Protein AF-A0A7R9VX45-F1 (afdb_monomer_lite)

Sequence (296 aa):
TGGAGAGAAPFSLGLAAQQMQQQQQWGVGARNQLNQLGQLQGPPTMQHQLPGMLIPGDRPMQLHPHLRNSLHQKNLQKRSRAKRKKKPADKPKRPLSAYNLFFRDERAHILDSIPAPPGYKKKKKKRKKNHNGEKVEQEQRPPSPPTAEDGAHPVVKRRAPHGKIGFENLAKIIGKRWQDLTEKEAEPYKKRAEREMVAYRSRMEEWLAKQQQRQQERGGAKEIPPGDNEEEENEEDAEIASRDDRKRKSEEAATDADNAVMFASVQKKMKRLHHESPAVAAPFSSLPATMAPFSF

Structure (mmCIF, N/CA/C/O backbone):
data_AF-A0A7R9VX45-F1
#
_entry.id   AF-A0A7R9VX45-F1
#
loop_
_atom_site.group_PDB
_atom_site.id
_atom_site.type_symbol
_atom_site.label_atom_id
_atom_site.label_alt_id
_atom_site.label_comp_id
_atom_site.label_asym_id
_atom_site.label_entity_id
_atom_site.label_seq_id
_atom_site.pdbx_PDB_ins_code
_atom_site.Cartn_x
_atom_site.Cartn_y
_atom_site.Cartn_z
_atom_site.occupancy
_atom_site.B_iso_or_equiv
_atom_site.auth_seq_id
_atom_site.auth_comp_id
_atom_site.auth_asym_id
_atom_site.auth_atom_id
_atom_site.pdbx_PDB_model_num
ATOM 1 N N . THR A 1 1 ? 55.482 -50.426 -0.548 1.00 50.31 1 THR A N 1
ATOM 2 C CA . THR A 1 1 ? 55.862 -49.886 -1.869 1.00 50.31 1 THR A CA 1
ATOM 3 C C . THR A 1 1 ? 54.715 -49.028 -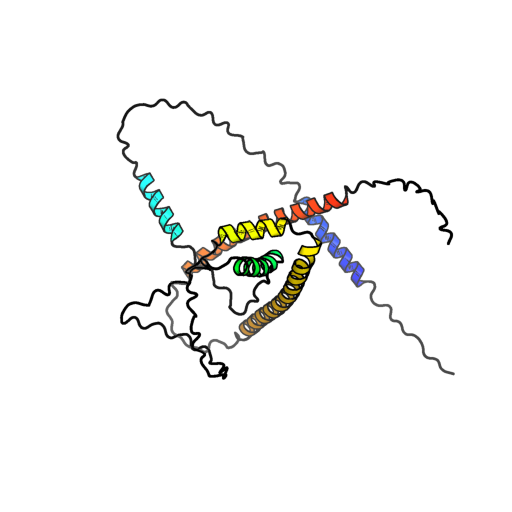2.378 1.00 50.31 1 THR A C 1
ATOM 5 O O . THR A 1 1 ? 53.603 -49.526 -2.422 1.00 50.31 1 THR A O 1
ATOM 8 N N . GLY A 1 2 ? 54.986 -47.750 -2.686 1.00 46.66 2 GLY A N 1
ATOM 9 C CA . GLY A 1 2 ? 54.058 -46.765 -3.286 1.00 46.66 2 GLY A CA 1
ATOM 10 C C . GLY A 1 2 ? 53.093 -46.109 -2.282 1.00 46.66 2 GLY A C 1
ATOM 11 O O . GLY A 1 2 ? 52.261 -46.799 -1.722 1.00 46.66 2 GLY A O 1
ATOM 12 N N . GLY A 1 3 ? 53.121 -44.815 -1.945 1.00 52.03 3 GLY A N 1
ATOM 13 C CA . GLY A 1 3 ? 53.753 -43.655 -2.576 1.00 52.03 3 GLY A CA 1
ATOM 14 C C . GLY A 1 3 ? 52.753 -42.886 -3.446 1.00 52.03 3 GLY A C 1
ATOM 15 O O . GLY A 1 3 ? 52.759 -43.074 -4.655 1.00 52.03 3 GLY A O 1
ATOM 16 N N . ALA A 1 4 ? 51.914 -42.025 -2.857 1.00 53.53 4 ALA A N 1
ATOM 17 C CA . ALA A 1 4 ? 51.109 -41.053 -3.606 1.00 53.53 4 ALA A CA 1
ATOM 18 C C . ALA A 1 4 ? 51.100 -39.709 -2.861 1.00 53.53 4 ALA A C 1
ATOM 20 O O . ALA A 1 4 ? 50.554 -39.582 -1.766 1.00 53.53 4 ALA A O 1
ATOM 21 N N . GLY A 1 5 ? 51.824 -38.752 -3.442 1.00 49.69 5 GLY A N 1
ATOM 22 C CA . GLY A 1 5 ? 52.163 -37.460 -2.866 1.00 49.69 5 GLY A CA 1
ATOM 23 C C . GLY A 1 5 ? 51.061 -36.412 -2.986 1.00 49.69 5 GLY A C 1
ATOM 24 O O . GLY A 1 5 ? 50.295 -36.372 -3.947 1.00 49.69 5 GLY A O 1
ATOM 25 N N . ALA A 1 6 ? 51.051 -35.534 -1.989 1.00 51.62 6 ALA A N 1
ATOM 26 C CA . ALA A 1 6 ? 50.324 -34.281 -1.961 1.00 51.62 6 ALA A CA 1
ATOM 27 C C . ALA A 1 6 ? 50.952 -33.265 -2.931 1.00 51.62 6 ALA A C 1
ATOM 29 O O . ALA A 1 6 ? 52.154 -33.011 -2.881 1.00 51.62 6 ALA A O 1
ATOM 30 N N . GLY A 1 7 ? 50.123 -32.647 -3.771 1.00 48.53 7 GLY A N 1
ATOM 31 C CA . GLY A 1 7 ? 50.468 -31.477 -4.577 1.00 48.53 7 GLY A CA 1
ATOM 32 C C . GLY A 1 7 ? 49.494 -30.344 -4.276 1.00 48.53 7 GLY A C 1
ATOM 33 O O . GLY A 1 7 ? 48.528 -30.148 -5.006 1.00 48.53 7 GLY A O 1
ATOM 34 N N . ALA A 1 8 ? 49.715 -29.625 -3.175 1.00 47.78 8 ALA A N 1
ATOM 35 C CA . ALA A 1 8 ? 48.995 -28.394 -2.864 1.00 47.78 8 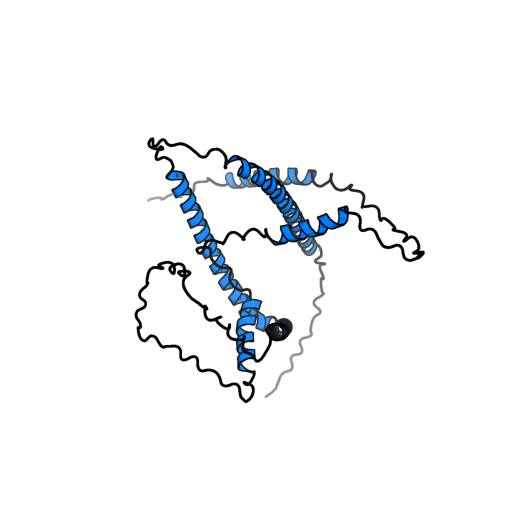ALA A CA 1
ATOM 36 C C . ALA A 1 8 ? 49.721 -27.215 -3.531 1.00 47.78 8 ALA A C 1
ATOM 38 O O . ALA A 1 8 ? 50.842 -26.875 -3.156 1.00 47.78 8 ALA A O 1
ATOM 39 N N . ALA A 1 9 ? 49.096 -26.614 -4.542 1.00 52.78 9 ALA A N 1
ATOM 40 C CA . ALA A 1 9 ? 49.618 -25.438 -5.229 1.00 52.78 9 ALA A CA 1
ATOM 41 C C . ALA A 1 9 ? 49.397 -24.158 -4.387 1.00 52.78 9 ALA A C 1
ATOM 43 O O . ALA A 1 9 ? 48.260 -23.885 -3.995 1.00 52.78 9 ALA A O 1
ATOM 44 N N . PRO A 1 10 ? 50.432 -23.334 -4.137 1.00 60.09 10 PRO A N 1
ATOM 45 C CA . PRO A 1 10 ? 50.299 -22.054 -3.448 1.00 60.09 10 PRO A CA 1
ATOM 46 C C . PRO A 1 10 ? 50.082 -20.912 -4.455 1.00 60.09 10 PRO A C 1
ATOM 48 O O . PRO A 1 10 ? 51.011 -20.203 -4.823 1.00 60.09 10 PRO A O 1
ATOM 51 N N . PHE A 1 11 ? 48.847 -20.705 -4.908 1.00 56.66 11 PHE A N 1
ATOM 52 C CA . PHE A 1 11 ? 48.487 -19.545 -5.734 1.00 56.66 11 PHE A CA 1
ATOM 53 C C . PHE A 1 11 ? 47.123 -19.005 -5.300 1.00 56.66 11 PHE A C 1
ATOM 55 O O . PHE A 1 11 ? 46.114 -19.522 -5.763 1.00 56.66 11 PHE A O 1
ATOM 62 N N . SER A 1 12 ? 47.079 -17.997 -4.408 1.00 56.72 12 SER A N 1
ATOM 63 C CA . SER A 1 12 ? 45.991 -16.976 -4.347 1.00 56.72 12 SER A CA 1
ATOM 64 C C . SER A 1 12 ? 46.031 -16.011 -3.145 1.00 56.72 12 SER A C 1
ATOM 66 O O . SER A 1 12 ? 44.997 -15.496 -2.736 1.00 56.72 12 SER A O 1
ATOM 68 N N . LEU A 1 13 ? 47.193 -15.691 -2.566 1.00 56.59 13 LEU A N 1
ATOM 69 C CA . LEU A 1 13 ? 47.258 -14.671 -1.498 1.00 56.59 13 LEU A CA 1
ATOM 70 C C . LEU A 1 13 ? 47.555 -13.239 -1.991 1.00 56.59 13 LEU A C 1
ATOM 72 O O . LEU A 1 13 ? 47.412 -12.293 -1.224 1.00 56.59 13 LEU A O 1
ATOM 76 N N . GLY A 1 14 ? 47.895 -13.042 -3.272 1.00 52.62 14 GLY A N 1
ATOM 77 C CA . GLY A 1 14 ? 48.261 -11.719 -3.807 1.00 52.62 14 GLY A CA 1
ATOM 78 C C . GLY A 1 14 ? 47.092 -10.823 -4.246 1.00 52.62 14 GLY A C 1
ATOM 79 O O . GLY A 1 14 ? 47.179 -9.602 -4.140 1.00 52.62 14 GLY A O 1
ATOM 80 N N . LEU A 1 15 ? 45.978 -11.398 -4.713 1.00 61.00 15 LEU A N 1
ATOM 81 C CA . LEU A 1 15 ? 44.917 -10.617 -5.372 1.00 61.00 15 LEU A CA 1
ATOM 82 C C . LEU A 1 15 ? 44.019 -9.860 -4.375 1.00 61.00 15 LEU A C 1
ATOM 84 O O . LEU A 1 15 ? 43.586 -8.740 -4.643 1.00 61.00 15 LEU A O 1
ATOM 88 N N . ALA A 1 16 ? 43.798 -10.431 -3.187 1.00 59.28 16 ALA A N 1
ATOM 89 C CA . ALA A 1 16 ? 42.996 -9.797 -2.139 1.00 59.28 16 ALA A CA 1
ATOM 90 C C . ALA A 1 16 ? 43.692 -8.560 -1.538 1.00 59.28 16 ALA A C 1
ATOM 92 O O . ALA A 1 16 ? 43.040 -7.551 -1.264 1.00 59.28 16 ALA A O 1
ATOM 93 N N . ALA A 1 17 ? 45.022 -8.597 -1.399 1.00 63.91 17 ALA A N 1
ATOM 94 C CA . ALA A 1 17 ? 45.797 -7.467 -0.888 1.00 63.91 17 ALA A CA 1
ATOM 95 C C . ALA A 1 17 ? 45.789 -6.276 -1.866 1.00 63.91 17 ALA A C 1
ATOM 97 O O . ALA A 1 17 ? 45.632 -5.127 -1.448 1.00 63.91 17 ALA A O 1
ATOM 98 N N . GLN A 1 18 ? 45.861 -6.543 -3.175 1.00 71.06 18 GLN A N 1
ATOM 99 C CA . GLN A 1 18 ? 45.837 -5.493 -4.196 1.00 71.06 18 GLN A CA 1
ATOM 100 C C . GLN A 1 18 ? 44.469 -4.796 -4.292 1.00 71.06 18 GLN A C 1
ATOM 102 O O . GLN A 1 18 ? 44.397 -3.577 -4.468 1.00 71.06 18 GLN A O 1
ATOM 107 N N . GLN A 1 19 ? 43.374 -5.538 -4.100 1.00 70.44 19 GLN A N 1
ATOM 108 C CA . GLN A 1 19 ? 42.030 -4.959 -4.094 1.00 70.44 19 GLN A CA 1
ATOM 109 C C . GLN A 1 19 ? 41.759 -4.118 -2.835 1.00 70.44 19 GLN A C 1
ATOM 111 O O . GLN A 1 19 ? 41.084 -3.087 -2.907 1.00 70.44 19 GLN A O 1
ATOM 116 N N . MET A 1 20 ? 42.341 -4.499 -1.692 1.00 71.75 20 MET A N 1
ATOM 117 C CA . MET A 1 20 ? 42.240 -3.717 -0.457 1.00 71.75 20 MET A CA 1
ATOM 118 C C . MET A 1 20 ? 43.004 -2.387 -0.551 1.00 71.75 20 MET A C 1
ATOM 120 O O . MET A 1 20 ? 42.528 -1.367 -0.051 1.00 71.75 20 MET A O 1
ATOM 124 N N . GLN A 1 21 ? 44.144 -2.360 -1.248 1.00 72.06 21 GLN A N 1
ATOM 125 C CA . GLN A 1 21 ? 44.916 -1.130 -1.447 1.00 72.06 21 GLN A CA 1
ATOM 126 C C . GLN A 1 21 ? 44.243 -0.159 -2.433 1.00 72.06 21 GLN A C 1
ATOM 128 O O . GLN A 1 21 ? 44.330 1.055 -2.243 1.00 72.06 21 GLN A O 1
ATOM 133 N N . GLN A 1 22 ? 43.499 -0.659 -3.431 1.00 67.19 22 GLN A N 1
ATOM 134 C CA . GLN A 1 22 ? 42.680 0.208 -4.287 1.00 67.19 22 GLN A CA 1
ATOM 135 C C . GLN A 1 22 ? 41.553 0.895 -3.506 1.00 67.19 22 GLN A C 1
ATOM 137 O O . GLN A 1 22 ? 41.359 2.092 -3.688 1.00 67.19 22 GLN A O 1
ATOM 142 N N . GLN A 1 23 ? 40.861 0.225 -2.576 1.00 64.25 23 GLN A N 1
ATOM 143 C CA . GLN A 1 23 ? 39.784 0.878 -1.808 1.00 64.25 23 GLN A CA 1
ATOM 144 C C . GLN A 1 23 ? 40.272 2.042 -0.931 1.00 64.25 23 GLN A C 1
ATOM 146 O O . GLN A 1 23 ? 39.523 2.995 -0.709 1.00 64.25 23 GLN A O 1
ATOM 151 N N . GLN A 1 24 ? 41.528 2.020 -0.477 1.00 65.00 24 GLN A N 1
ATOM 152 C CA . GLN A 1 24 ? 42.069 3.126 0.316 1.00 65.00 24 GLN A CA 1
ATOM 153 C C . GLN A 1 24 ? 42.318 4.389 -0.518 1.00 65.00 24 GLN A C 1
ATOM 155 O O . GLN A 1 24 ? 42.087 5.487 -0.019 1.00 65.00 24 GLN A O 1
ATOM 160 N N . GLN A 1 25 ? 42.688 4.273 -1.798 1.00 60.84 25 GLN A N 1
ATOM 161 C CA . GLN A 1 25 ? 42.959 5.445 -2.646 1.00 60.84 25 GLN A CA 1
ATOM 162 C C . GLN A 1 25 ? 41.691 6.249 -2.980 1.00 60.84 25 GLN A C 1
ATOM 164 O O . GLN A 1 25 ? 41.733 7.477 -3.045 1.00 60.84 25 GLN A O 1
ATOM 169 N N . TRP A 1 26 ? 40.535 5.592 -3.094 1.00 58.03 26 TRP A N 1
ATOM 170 C CA . TRP A 1 26 ? 39.261 6.276 -3.353 1.00 58.03 26 TRP A CA 1
ATOM 171 C C . TRP A 1 26 ? 38.680 6.959 -2.099 1.00 58.03 26 TRP A C 1
ATOM 173 O O . TRP A 1 26 ? 37.854 7.863 -2.210 1.00 58.03 26 TRP A O 1
ATOM 183 N N . GLY A 1 27 ? 39.125 6.573 -0.895 1.00 49.75 27 GLY A N 1
ATOM 184 C CA . GLY A 1 27 ? 38.610 7.102 0.373 1.00 49.75 27 GLY A CA 1
ATOM 185 C C . GLY A 1 27 ? 39.199 8.448 0.816 1.00 49.75 27 GLY A C 1
ATOM 186 O O . GLY A 1 27 ? 38.561 9.162 1.593 1.00 49.75 27 GLY A O 1
ATOM 187 N N . VAL A 1 28 ? 40.393 8.821 0.338 1.00 51.84 28 VAL A N 1
ATOM 188 C CA . VAL A 1 28 ? 41.091 10.035 0.813 1.00 51.84 28 VAL A CA 1
ATOM 189 C C . VAL A 1 28 ? 40.740 11.275 -0.024 1.00 51.84 28 VAL A C 1
ATOM 191 O O . VAL A 1 28 ? 40.640 12.374 0.520 1.00 51.84 28 VAL A O 1
ATOM 194 N N . GLY A 1 29 ? 40.438 11.114 -1.318 1.00 48.09 29 GLY A N 1
ATOM 195 C CA . GLY A 1 29 ? 40.116 12.235 -2.217 1.00 48.09 29 GLY A CA 1
ATOM 196 C C . GLY A 1 29 ? 38.759 12.907 -1.960 1.00 48.09 29 GLY A C 1
ATOM 197 O O . GLY A 1 29 ? 38.620 14.115 -2.141 1.00 48.09 29 GLY A O 1
ATOM 198 N N . ALA A 1 30 ? 37.761 12.166 -1.469 1.00 49.44 30 ALA A N 1
ATOM 199 C CA . ALA A 1 30 ? 36.409 12.697 -1.253 1.00 49.44 30 ALA A CA 1
ATOM 200 C C . ALA A 1 30 ? 36.259 13.517 0.043 1.00 49.44 30 ALA A C 1
ATOM 202 O O . ALA A 1 30 ? 35.271 14.227 0.227 1.00 49.44 30 ALA A O 1
ATOM 203 N N . ARG A 1 31 ? 37.230 13.433 0.962 1.00 47.97 31 ARG A N 1
ATOM 204 C CA . ARG A 1 31 ? 37.130 14.066 2.286 1.00 47.97 31 ARG A CA 1
ATOM 205 C C . ARG A 1 31 ? 37.682 15.491 2.334 1.00 47.97 31 ARG A C 1
ATOM 207 O O . ARG A 1 31 ? 37.291 16.239 3.223 1.00 47.97 31 ARG A O 1
ATOM 214 N N . ASN A 1 32 ? 38.516 15.886 1.368 1.00 50.28 32 ASN A N 1
ATOM 215 C CA . ASN A 1 32 ? 39.160 17.204 1.372 1.00 50.28 32 ASN A CA 1
ATOM 216 C C . ASN A 1 32 ? 38.372 18.305 0.630 1.00 50.28 32 ASN A C 1
ATOM 218 O O . ASN A 1 32 ? 38.722 19.475 0.736 1.00 50.28 32 ASN A O 1
ATOM 222 N N . GLN A 1 33 ? 37.280 17.967 -0.070 1.00 56.94 33 GLN A N 1
ATOM 223 C CA . GLN A 1 33 ? 36.426 18.967 -0.737 1.00 56.94 33 GLN A CA 1
ATOM 224 C C . GLN A 1 33 ? 35.243 19.455 0.118 1.00 56.94 33 GLN A C 1
ATOM 226 O O . GLN A 1 33 ? 34.683 20.512 -0.156 1.00 56.94 33 GLN A O 1
ATOM 231 N N . LEU A 1 34 ? 34.878 18.748 1.196 1.00 47.97 34 LEU A N 1
ATOM 232 C CA . LEU A 1 34 ? 33.710 19.117 2.010 1.00 47.97 34 LEU A CA 1
ATOM 233 C C . LEU A 1 34 ? 34.001 20.208 3.063 1.00 47.97 34 LEU A C 1
ATOM 235 O O . LEU A 1 34 ? 33.068 20.764 3.634 1.00 47.97 34 LEU A O 1
ATOM 239 N N . ASN A 1 35 ? 35.270 20.563 3.300 1.00 52.41 35 ASN A N 1
ATOM 240 C CA . ASN A 1 35 ? 35.646 21.594 4.279 1.00 52.41 35 ASN A CA 1
ATOM 241 C C . ASN A 1 35 ? 35.751 23.023 3.707 1.00 52.41 35 ASN A C 1
ATOM 243 O O . ASN A 1 35 ? 36.020 23.943 4.472 1.00 52.41 35 ASN A O 1
ATOM 247 N N . GLN A 1 36 ? 35.502 23.246 2.409 1.00 56.50 36 GLN A N 1
ATOM 248 C CA . GLN A 1 36 ? 35.532 24.599 1.818 1.00 56.50 36 GLN A CA 1
ATOM 249 C C . GLN A 1 36 ? 34.154 25.279 1.693 1.00 56.50 36 GLN A C 1
ATOM 251 O O . GLN A 1 36 ? 34.091 26.478 1.447 1.00 56.50 36 GLN A O 1
ATOM 256 N N . LEU A 1 37 ? 33.042 24.574 1.930 1.00 49.44 37 LEU A N 1
ATOM 257 C CA . LEU A 1 37 ? 31.675 25.112 1.766 1.00 49.44 37 LEU A CA 1
ATOM 258 C C . LEU A 1 37 ? 30.998 25.548 3.084 1.00 49.44 37 LEU A C 1
ATOM 260 O O . LEU A 1 37 ? 29.794 25.787 3.120 1.00 49.44 37 LEU A O 1
ATOM 264 N N . GLY A 1 38 ? 31.763 25.669 4.174 1.00 49.59 38 GLY A N 1
ATOM 265 C CA . GLY A 1 38 ? 31.254 25.986 5.517 1.00 49.59 38 GLY A CA 1
ATOM 266 C C . GLY A 1 38 ? 31.170 27.471 5.899 1.00 49.59 38 GLY A C 1
ATOM 267 O O . GLY A 1 38 ? 30.864 27.755 7.051 1.00 49.59 38 GLY A O 1
ATOM 268 N N . GLN A 1 39 ? 31.438 28.416 4.988 1.00 56.75 39 GLN A N 1
ATOM 269 C CA . GLN A 1 39 ? 31.404 29.865 5.276 1.00 56.75 39 GLN A CA 1
ATOM 270 C C . GLN A 1 39 ? 30.293 30.629 4.532 1.00 56.75 39 GLN A C 1
ATOM 272 O O . GLN A 1 39 ? 30.449 31.799 4.189 1.00 56.75 39 GLN A O 1
ATOM 277 N N . LEU A 1 40 ? 29.143 29.996 4.290 1.00 46.69 40 LEU A N 1
ATOM 278 C CA . LEU A 1 40 ? 27.951 30.733 3.870 1.00 46.69 40 LEU A CA 1
ATOM 279 C C . LEU A 1 40 ? 27.301 31.373 5.100 1.00 46.69 40 LEU A C 1
ATOM 281 O O . LEU A 1 40 ? 26.621 30.723 5.892 1.00 46.69 40 LEU A O 1
ATOM 285 N N . GLN A 1 41 ? 27.589 32.665 5.244 1.00 51.09 41 GLN A N 1
ATOM 286 C CA . GLN A 1 41 ? 26.920 33.614 6.124 1.00 51.09 41 GLN A CA 1
ATOM 287 C C . GLN A 1 41 ? 25.403 33.382 6.080 1.00 51.09 41 GLN A C 1
ATOM 289 O O . GLN A 1 41 ? 24.808 33.276 5.005 1.00 51.09 41 GLN A O 1
ATOM 294 N N . GLY A 1 42 ? 24.787 33.252 7.256 1.00 59.53 42 GLY A N 1
ATOM 295 C CA . GLY A 1 42 ? 23.345 33.067 7.377 1.00 59.53 42 GLY A CA 1
ATOM 296 C C . GLY A 1 42 ? 22.573 34.212 6.710 1.00 59.53 42 GLY A C 1
ATOM 297 O O . GLY A 1 42 ? 23.067 35.342 6.668 1.00 59.53 42 GLY A O 1
ATOM 298 N N . PRO A 1 43 ? 21.367 33.945 6.180 1.00 58.59 43 PRO A N 1
ATOM 299 C CA . PRO A 1 43 ? 20.554 34.983 5.566 1.00 58.59 43 PRO A CA 1
ATOM 300 C C . PRO A 1 43 ? 20.232 36.073 6.600 1.00 58.59 43 PRO A C 1
ATOM 302 O O . PRO A 1 43 ? 19.882 35.742 7.738 1.00 58.59 43 PRO A O 1
ATOM 305 N N . PRO A 1 44 ? 20.330 37.363 6.232 1.00 55.97 44 PRO A N 1
ATOM 306 C CA . PRO A 1 44 ? 19.997 38.451 7.134 1.00 55.97 44 PRO A CA 1
ATOM 307 C C . PRO A 1 44 ? 18.524 38.345 7.528 1.00 55.97 44 PRO A C 1
ATOM 309 O O . PRO A 1 44 ? 17.625 38.357 6.686 1.00 55.97 44 PRO A O 1
ATOM 312 N N . THR A 1 45 ? 18.279 38.243 8.830 1.00 64.19 45 THR A N 1
ATOM 313 C CA . THR A 1 45 ? 16.966 38.413 9.446 1.00 64.19 45 THR A CA 1
ATOM 314 C C . THR A 1 45 ? 16.470 39.820 9.120 1.00 64.19 45 THR A C 1
ATOM 316 O O . THR A 1 45 ? 16.827 40.794 9.776 1.00 64.19 45 THR A O 1
ATOM 319 N N . MET A 1 46 ? 15.665 39.938 8.067 1.00 57.66 46 MET A N 1
ATOM 320 C CA . MET A 1 46 ? 14.926 41.154 7.752 1.00 57.66 46 MET A CA 1
ATOM 321 C C . MET A 1 46 ? 13.850 41.335 8.828 1.00 57.66 46 MET A C 1
ATOM 323 O O . MET A 1 46 ? 12.772 40.743 8.765 1.00 57.66 46 MET A O 1
ATOM 327 N N . GLN A 1 47 ? 14.168 42.125 9.855 1.00 59.09 47 GLN A N 1
ATOM 328 C CA . GLN A 1 47 ? 13.178 42.720 10.748 1.00 59.09 47 GLN A CA 1
ATOM 329 C C . GLN A 1 47 ? 12.281 43.631 9.902 1.00 59.09 47 GLN A C 1
ATOM 331 O O . GLN A 1 47 ? 12.593 44.792 9.648 1.00 59.09 47 GLN A O 1
ATOM 336 N N . HIS A 1 48 ? 11.160 43.095 9.429 1.00 51.62 48 HIS A N 1
ATOM 337 C CA . HIS A 1 48 ? 10.107 43.907 8.841 1.00 51.62 48 HIS A CA 1
ATOM 338 C C . HIS A 1 48 ? 9.362 44.638 9.960 1.00 51.62 48 HIS A C 1
ATOM 340 O O . HIS A 1 48 ? 8.456 44.097 10.589 1.00 51.62 48 HIS A O 1
ATOM 346 N N . GLN A 1 49 ? 9.761 45.885 10.206 1.00 55.44 49 GLN A N 1
ATOM 347 C CA . GLN A 1 49 ? 8.890 46.878 10.825 1.00 55.44 49 GLN A CA 1
ATOM 348 C C . GLN A 1 49 ? 7.688 47.099 9.904 1.00 55.44 49 GLN A C 1
ATOM 350 O O . GLN A 1 49 ? 7.843 47.475 8.745 1.00 55.44 49 GLN A O 1
ATOM 355 N N . LEU A 1 50 ? 6.492 46.809 10.417 1.00 47.28 50 LEU A N 1
ATOM 356 C CA . LEU A 1 50 ? 5.225 47.087 9.750 1.00 47.28 50 LEU A CA 1
ATOM 357 C C . LEU A 1 50 ? 4.952 48.600 9.834 1.00 47.28 50 LEU A C 1
ATOM 359 O O . LEU A 1 50 ? 4.773 49.103 10.946 1.00 47.28 50 LEU A O 1
ATOM 363 N N . PRO A 1 51 ? 4.915 49.342 8.712 1.00 51.12 51 PRO A N 1
ATOM 364 C CA . PRO A 1 51 ? 4.505 50.736 8.733 1.00 51.12 51 PRO A CA 1
ATOM 365 C C . PRO A 1 51 ? 2.986 50.829 8.932 1.00 51.12 51 PRO A C 1
ATOM 367 O O . PRO A 1 51 ? 2.211 50.070 8.347 1.00 51.12 51 PRO A O 1
ATOM 370 N N . GLY A 1 52 ? 2.586 51.754 9.805 1.00 49.19 52 GLY A N 1
ATOM 371 C CA . GLY A 1 52 ? 1.216 51.961 10.259 1.00 49.19 52 GLY A CA 1
ATOM 372 C C . GLY A 1 52 ? 0.208 52.158 9.128 1.00 49.19 52 GLY A C 1
ATOM 373 O O . GLY A 1 52 ? 0.409 52.953 8.210 1.00 49.19 52 GLY A O 1
ATOM 374 N N . MET A 1 53 ? -0.912 51.444 9.240 1.00 47.72 53 MET A N 1
ATOM 375 C CA . MET A 1 53 ? -2.092 51.658 8.413 1.00 47.72 53 MET A CA 1
ATOM 376 C C . MET A 1 53 ? -2.795 52.950 8.839 1.00 47.72 53 MET A C 1
ATOM 378 O O . MET A 1 53 ? -3.575 52.961 9.788 1.00 47.72 53 MET A O 1
ATOM 382 N N . LEU A 1 54 ? -2.545 54.033 8.108 1.00 51.53 54 LEU A N 1
ATOM 383 C CA . LEU A 1 54 ? -3.525 55.102 7.944 1.00 51.53 54 LEU A CA 1
ATOM 384 C C . LEU A 1 54 ? -4.461 54.694 6.806 1.00 51.53 54 LEU A C 1
ATOM 386 O O . LEU A 1 54 ? -4.007 54.303 5.733 1.00 51.53 54 LEU A O 1
ATOM 390 N N . ILE A 1 55 ? -5.762 54.758 7.075 1.00 56.72 55 ILE A N 1
ATOM 391 C CA . ILE A 1 55 ? -6.853 54.514 6.131 1.00 56.72 55 ILE A CA 1
ATOM 392 C C . ILE A 1 55 ? -7.265 55.878 5.558 1.00 56.72 55 ILE A C 1
ATOM 394 O O . ILE A 1 55 ? -7.848 56.666 6.302 1.00 56.72 55 ILE A O 1
ATOM 398 N N . PRO A 1 56 ? -7.021 56.185 4.269 1.00 49.81 56 PRO A N 1
ATOM 399 C CA . PRO A 1 56 ? -7.725 57.261 3.598 1.00 49.81 56 PRO A CA 1
ATOM 400 C C . PRO A 1 56 ? -8.704 56.699 2.561 1.00 49.81 56 PRO A C 1
ATOM 402 O O . PRO A 1 56 ? -8.312 56.033 1.607 1.00 49.81 56 PRO A O 1
ATOM 405 N N . GLY A 1 57 ? -9.975 57.010 2.816 1.00 52.69 57 GLY A N 1
ATOM 406 C CA . GLY A 1 57 ? -11.085 57.260 1.892 1.00 52.69 57 GLY A CA 1
ATOM 407 C C . GLY A 1 57 ? -11.078 56.653 0.488 1.00 52.69 57 GLY A C 1
ATOM 408 O O . GLY A 1 57 ? -10.220 56.957 -0.339 1.00 52.69 57 GLY A O 1
ATOM 409 N N . ASP A 1 58 ? -12.149 55.899 0.223 1.00 55.97 58 ASP A N 1
ATOM 410 C CA . ASP A 1 58 ? -12.892 55.774 -1.039 1.00 55.97 58 ASP A CA 1
ATOM 411 C C . ASP A 1 58 ? -12.263 56.440 -2.273 1.00 55.97 58 ASP A C 1
ATOM 413 O O . ASP A 1 58 ? -12.716 57.469 -2.778 1.00 55.97 58 ASP A O 1
ATOM 417 N N . ARG A 1 59 ? -11.236 55.790 -2.825 1.00 56.38 59 ARG A N 1
ATOM 418 C CA . ARG A 1 59 ? -10.868 55.946 -4.233 1.00 56.38 59 ARG A CA 1
ATOM 419 C C . ARG A 1 59 ? -11.295 54.685 -4.980 1.00 56.38 59 ARG A C 1
ATOM 421 O O . ARG A 1 59 ? -10.850 53.599 -4.603 1.00 56.38 59 ARG A O 1
ATOM 428 N N . PRO A 1 60 ? -12.109 54.785 -6.048 1.00 57.69 60 PRO A N 1
ATOM 429 C CA . PRO A 1 60 ? -12.381 53.641 -6.905 1.00 57.69 60 PRO A CA 1
ATOM 430 C C . PRO A 1 60 ? -11.057 53.192 -7.531 1.00 57.69 60 PRO A C 1
ATOM 432 O O . PRO A 1 60 ? -10.466 53.892 -8.355 1.00 57.69 60 PRO A O 1
ATOM 435 N N . MET A 1 61 ? -10.562 52.040 -7.076 1.00 55.09 61 MET A N 1
ATOM 436 C CA . MET A 1 61 ? -9.326 51.418 -7.538 1.00 55.09 61 MET A CA 1
ATOM 437 C C . MET A 1 61 ? -9.439 51.138 -9.036 1.00 55.09 61 MET A C 1
ATOM 439 O O . MET A 1 61 ? -10.053 50.155 -9.456 1.00 55.09 61 MET A O 1
ATOM 443 N N . GLN A 1 62 ? -8.835 51.999 -9.854 1.00 62.50 62 GLN A N 1
ATOM 444 C CA . GLN A 1 62 ? -8.577 51.687 -11.251 1.00 62.50 62 GLN A CA 1
ATOM 445 C C . GLN A 1 62 ? -7.592 50.514 -11.272 1.00 62.50 62 GLN A C 1
ATOM 447 O O . GLN A 1 62 ? -6.399 50.656 -11.007 1.00 62.50 62 GLN A O 1
ATOM 452 N N . LEU A 1 63 ? -8.132 49.317 -11.492 1.00 56.84 63 LEU A N 1
ATOM 453 C CA . LEU A 1 63 ? -7.382 48.072 -11.587 1.00 56.84 63 LEU A CA 1
ATOM 454 C C . LEU A 1 63 ? -6.302 48.200 -12.668 1.00 56.84 63 LEU A C 1
ATOM 456 O O . LEU A 1 63 ? -6.599 48.227 -13.862 1.00 56.84 63 LEU A O 1
ATOM 460 N N . HIS A 1 64 ? -5.039 48.247 -12.238 1.00 50.19 64 HIS A N 1
ATOM 461 C CA . HIS A 1 64 ? -3.884 48.264 -13.129 1.00 50.19 64 HIS A CA 1
ATOM 462 C C . HIS A 1 64 ? -3.889 47.017 -14.048 1.00 50.19 64 HIS A C 1
ATOM 464 O O . HIS A 1 64 ? -4.001 45.887 -13.554 1.00 50.19 64 HIS A O 1
ATOM 470 N N . PRO A 1 65 ? -3.706 47.173 -15.376 1.00 60.16 65 PRO A N 1
ATOM 471 C CA . PRO A 1 65 ? -3.849 46.094 -16.365 1.00 60.16 65 PRO A CA 1
ATOM 472 C C . PRO A 1 65 ? -2.855 44.927 -16.199 1.00 60.16 65 PRO A C 1
ATOM 474 O O . PRO A 1 65 ? -3.097 43.828 -16.697 1.00 60.16 65 PRO A O 1
ATOM 477 N N . HIS A 1 66 ? -1.782 45.106 -15.427 1.00 55.50 66 HIS A N 1
ATOM 478 C CA . HIS A 1 66 ? -0.815 44.059 -15.084 1.00 55.50 66 HIS A CA 1
ATOM 479 C C . HIS A 1 66 ? -1.443 42.898 -14.278 1.00 55.50 66 HIS A C 1
ATOM 481 O O . HIS A 1 66 ? -1.081 41.735 -14.492 1.00 55.50 66 HIS A O 1
ATOM 487 N N . LEU A 1 67 ? -2.403 43.157 -13.384 1.00 55.12 67 LEU A N 1
ATOM 488 C CA . LEU A 1 67 ? -2.985 42.109 -12.528 1.00 55.12 67 LEU A CA 1
ATOM 489 C C . LEU A 1 67 ? -3.960 41.185 -13.283 1.00 55.12 67 LEU A C 1
ATOM 491 O O . LEU A 1 67 ? -4.233 40.072 -12.829 1.00 55.12 67 LEU A O 1
ATOM 495 N N . ARG A 1 68 ? -4.424 41.586 -14.475 1.00 53.03 68 ARG A N 1
ATOM 496 C CA . ARG A 1 68 ? -5.338 40.787 -15.311 1.00 53.03 68 ARG A CA 1
ATOM 497 C C . ARG A 1 68 ? -4.635 39.604 -15.993 1.00 53.03 68 ARG A C 1
ATOM 499 O O . ARG A 1 68 ? -5.250 38.555 -16.181 1.00 53.03 68 ARG A O 1
ATOM 506 N N . ASN A 1 69 ? -3.329 39.711 -16.254 1.00 54.34 69 ASN A N 1
ATOM 507 C CA . ASN A 1 69 ? -2.542 38.649 -16.896 1.00 54.34 69 ASN A CA 1
ATOM 508 C C . ASN A 1 69 ? -2.060 37.551 -15.924 1.00 54.34 69 ASN A C 1
ATOM 510 O O . ASN A 1 69 ? -1.767 36.434 -16.351 1.00 54.34 69 ASN A O 1
ATOM 514 N N . SER A 1 70 ? -2.050 37.809 -14.610 1.00 51.59 70 SER A N 1
ATOM 515 C CA . SER A 1 70 ? -1.621 36.819 -13.603 1.00 51.59 70 SER A CA 1
ATOM 516 C C . SER A 1 70 ? -2.650 35.695 -13.383 1.00 51.59 70 SER A C 1
ATOM 518 O O . SER A 1 70 ? -2.293 34.550 -13.091 1.00 51.59 70 SER A O 1
ATOM 520 N N . LEU A 1 71 ? -3.942 35.975 -13.591 1.00 56.25 71 LEU A N 1
ATOM 521 C CA . LEU A 1 71 ? -5.004 34.968 -13.467 1.00 56.25 71 LEU A CA 1
ATOM 522 C C . LEU A 1 71 ? -5.072 34.011 -14.671 1.00 56.25 71 LEU A C 1
ATOM 524 O O . LEU A 1 71 ? -5.428 32.845 -14.494 1.00 56.25 71 LEU A O 1
ATOM 528 N N . HIS A 1 72 ? -4.664 34.447 -15.869 1.00 53.38 72 HIS A N 1
ATOM 529 C CA . HIS A 1 72 ? -4.660 33.590 -17.063 1.00 53.38 72 HIS A CA 1
ATOM 530 C C . HIS A 1 72 ? -3.496 32.578 -17.084 1.00 53.38 72 HIS A C 1
ATOM 532 O O . HIS A 1 72 ? -3.679 31.448 -17.540 1.00 53.38 72 HIS A O 1
ATOM 538 N N . GLN A 1 73 ? -2.335 32.898 -16.496 1.00 56.47 73 GLN A N 1
ATOM 539 C CA . GLN A 1 73 ? -1.218 31.942 -16.382 1.00 56.47 73 GLN A CA 1
ATOM 540 C C . GLN A 1 73 ? -1.502 30.786 -15.407 1.00 56.47 73 GLN A C 1
ATOM 542 O O . GLN A 1 73 ? -1.135 29.639 -15.682 1.00 56.47 73 GLN A O 1
ATOM 547 N N . LYS A 1 74 ? -2.225 31.034 -14.305 1.00 54.84 74 LYS A N 1
ATOM 548 C CA . LYS A 1 74 ? -2.572 29.978 -13.331 1.00 54.84 74 LYS A CA 1
ATOM 549 C C . LYS A 1 74 ? -3.533 28.928 -13.901 1.00 54.84 74 LYS A C 1
ATOM 551 O O . LYS A 1 74 ? -3.552 27.793 -13.421 1.00 54.84 74 LYS A O 1
ATOM 556 N N . ASN A 1 75 ? -4.310 29.271 -14.930 1.00 55.22 75 ASN A N 1
ATOM 557 C CA . ASN A 1 75 ? -5.244 28.334 -15.557 1.00 55.22 75 ASN A CA 1
ATOM 558 C C . ASN A 1 75 ? -4.575 27.453 -16.630 1.00 55.22 75 ASN A C 1
ATOM 560 O O . ASN A 1 75 ? -4.952 26.292 -16.791 1.00 55.22 75 ASN A O 1
ATOM 564 N N . LEU A 1 76 ? -3.516 27.940 -17.289 1.00 56.38 76 LEU A N 1
ATOM 565 C CA . LEU A 1 76 ? -2.721 27.149 -18.240 1.00 56.38 76 LEU A CA 1
ATOM 566 C C . LEU A 1 76 ? -1.840 26.101 -17.535 1.00 56.38 76 LEU A C 1
ATOM 568 O O . LEU A 1 76 ? -1.751 24.966 -18.000 1.00 56.38 76 LEU A O 1
ATOM 572 N N . GLN A 1 77 ? -1.305 26.410 -16.347 1.00 57.09 77 GLN A N 1
ATOM 573 C CA . GLN A 1 77 ? -0.538 25.446 -15.539 1.00 57.09 77 GLN A CA 1
ATOM 574 C C . GLN A 1 77 ? -1.385 24.272 -15.007 1.00 57.09 77 GLN A C 1
ATOM 576 O O . GLN A 1 77 ? -0.859 23.191 -14.738 1.00 57.09 77 GLN A O 1
ATOM 581 N N . LYS A 1 78 ? -2.713 24.432 -14.880 1.00 58.03 78 LYS A N 1
ATOM 582 C CA . LYS A 1 78 ? -3.614 23.334 -14.479 1.00 58.03 78 LYS A CA 1
ATOM 583 C C . LYS A 1 78 ? -3.939 22.358 -15.615 1.00 58.03 78 LYS A C 1
ATOM 585 O O . LYS A 1 78 ? -4.318 21.224 -15.319 1.00 58.03 78 LYS A O 1
ATOM 590 N N . ARG A 1 79 ? -3.788 22.748 -16.888 1.00 58.91 79 ARG A N 1
ATOM 591 C CA . ARG A 1 79 ? -4.191 21.918 -18.043 1.00 58.91 79 ARG A CA 1
ATOM 592 C C . ARG A 1 79 ? -3.065 21.054 -18.617 1.00 58.91 79 ARG A C 1
ATOM 594 O O . ARG A 1 79 ? -3.363 20.094 -19.318 1.00 58.91 79 ARG A O 1
ATOM 601 N N . SER A 1 80 ? -1.807 21.296 -18.249 1.00 61.00 80 SER A N 1
ATOM 602 C CA . SER A 1 80 ? -0.651 20.519 -18.720 1.00 61.00 80 SER A CA 1
ATOM 603 C C . SER A 1 80 ? -0.005 19.658 -17.634 1.00 61.00 80 SER A C 1
ATOM 605 O O . SER A 1 80 ? 1.204 19.431 -17.656 1.00 61.00 80 SER A O 1
ATOM 607 N N . ARG A 1 81 ? -0.787 19.093 -16.698 1.00 71.38 81 ARG A N 1
ATOM 608 C CA . ARG A 1 81 ? -0.302 17.917 -15.954 1.00 71.38 81 ARG A CA 1
ATOM 609 C C . ARG A 1 81 ? -0.049 16.812 -16.975 1.00 71.38 81 ARG A C 1
ATOM 611 O O . ARG A 1 81 ? -0.967 16.063 -17.310 1.00 71.38 81 ARG A O 1
ATOM 618 N N . ALA A 1 82 ? 1.179 16.768 -17.494 1.00 79.31 82 ALA A N 1
ATOM 619 C CA . ALA A 1 82 ? 1.631 15.810 -18.481 1.00 79.31 82 ALA A CA 1
ATOM 620 C C . ALA A 1 82 ? 1.141 14.436 -18.039 1.00 79.31 82 ALA A C 1
ATOM 622 O O . ALA A 1 82 ? 1.334 14.038 -16.882 1.00 79.31 82 ALA A O 1
ATOM 623 N N . LYS A 1 83 ? 0.419 13.751 -18.931 1.00 81.00 83 LYS A N 1
ATOM 624 C CA . LYS A 1 83 ? -0.120 12.423 -18.641 1.00 81.00 83 LYS A CA 1
ATOM 625 C C . LYS A 1 83 ? 1.059 11.576 -18.172 1.00 81.00 83 LYS A C 1
ATOM 627 O O . LYS A 1 83 ? 1.988 11.332 -18.938 1.00 81.00 83 LYS A O 1
ATOM 632 N N . ARG A 1 84 ? 1.055 11.185 -16.893 1.00 83.56 84 ARG A N 1
ATOM 633 C CA . ARG A 1 84 ? 2.135 10.376 -16.315 1.00 83.56 84 ARG A CA 1
ATOM 634 C C . ARG A 1 84 ? 2.295 9.152 -17.209 1.00 83.56 84 ARG A C 1
ATOM 636 O O . ARG A 1 84 ? 1.314 8.429 -17.403 1.00 83.56 84 ARG A O 1
ATOM 643 N N . LYS A 1 85 ? 3.495 8.948 -17.766 1.00 87.12 85 LYS A N 1
ATOM 644 C CA . LYS A 1 85 ? 3.792 7.786 -18.613 1.00 87.12 85 LYS A CA 1
ATOM 645 C C . LYS A 1 85 ? 3.316 6.534 -17.872 1.00 87.12 85 LYS A C 1
ATOM 647 O O . LYS A 1 85 ? 3.652 6.330 -16.699 1.00 87.12 85 LYS A O 1
ATOM 652 N N . LYS A 1 86 ? 2.447 5.750 -18.514 1.00 89.81 86 LYS A N 1
ATOM 653 C CA . LYS A 1 86 ? 1.906 4.532 -17.907 1.00 89.81 86 LYS A CA 1
ATOM 654 C C . LYS A 1 86 ? 3.072 3.572 -17.699 1.00 89.81 86 LYS A C 1
ATOM 656 O O . LYS A 1 86 ? 3.877 3.369 -18.603 1.00 89.81 86 LYS A O 1
ATOM 661 N N . LYS A 1 87 ? 3.177 3.001 -16.499 1.00 91.12 87 LYS A N 1
ATOM 662 C CA . LYS A 1 87 ? 4.150 1.933 -16.248 1.00 91.12 87 LYS A CA 1
ATOM 663 C C . LYS A 1 87 ? 3.790 0.740 -17.147 1.00 91.12 87 LYS A C 1
ATOM 665 O O . LYS A 1 87 ? 2.592 0.486 -17.305 1.00 91.12 87 LYS A O 1
ATOM 670 N N . PRO A 1 88 ? 4.773 0.024 -17.717 1.00 92.31 88 PRO A N 1
ATOM 671 C CA . PRO A 1 88 ? 4.491 -1.154 -18.528 1.00 92.31 88 PRO A CA 1
ATOM 672 C C . PRO A 1 88 ? 3.718 -2.182 -17.694 1.00 92.31 88 PRO A C 1
ATOM 674 O O . PRO A 1 88 ? 4.003 -2.356 -16.506 1.00 92.31 88 PRO A O 1
ATOM 677 N N . ALA A 1 89 ? 2.732 -2.838 -18.309 1.00 92.88 89 ALA A N 1
ATOM 678 C CA . ALA A 1 89 ? 1.849 -3.789 -17.628 1.00 92.88 89 ALA A CA 1
ATOM 679 C C . ALA A 1 89 ? 2.609 -4.986 -17.024 1.00 92.88 89 ALA A C 1
ATOM 681 O O . ALA A 1 89 ? 2.175 -5.532 -16.015 1.00 92.88 89 ALA A O 1
ATOM 682 N N . ASP A 1 90 ? 3.764 -5.323 -17.606 1.00 93.62 90 ASP A N 1
ATOM 683 C CA . ASP A 1 90 ? 4.648 -6.427 -17.207 1.00 93.62 90 ASP A CA 1
ATOM 684 C C . ASP A 1 90 ? 5.457 -6.130 -15.928 1.00 93.62 90 ASP A C 1
ATOM 686 O O . ASP A 1 90 ? 6.077 -7.021 -15.360 1.00 93.62 90 ASP A O 1
ATOM 690 N N . LYS A 1 91 ? 5.494 -4.876 -15.447 1.00 95.44 91 LYS A N 1
ATOM 691 C CA . LYS A 1 91 ? 6.295 -4.533 -14.262 1.00 95.44 91 LYS A CA 1
ATOM 692 C C . LYS A 1 91 ? 5.659 -5.114 -12.989 1.00 95.44 91 LYS A C 1
ATOM 694 O O . LYS A 1 91 ? 4.511 -4.759 -12.691 1.00 95.44 91 LYS A O 1
ATOM 699 N N . PRO A 1 92 ? 6.398 -5.897 -12.174 1.00 97.62 92 PRO A N 1
ATOM 700 C CA . PRO A 1 92 ? 5.883 -6.426 -10.917 1.00 97.62 92 PRO A CA 1
ATOM 701 C C . PRO A 1 92 ? 5.326 -5.315 -10.017 1.00 97.62 92 PRO A C 1
ATOM 703 O O . PRO A 1 92 ? 5.929 -4.247 -9.849 1.00 97.62 92 PRO A O 1
ATOM 706 N N . LYS A 1 93 ? 4.146 -5.553 -9.436 1.00 97.31 93 LYS A N 1
ATOM 707 C CA . LYS A 1 93 ? 3.511 -4.625 -8.488 1.00 97.31 93 LYS A CA 1
ATOM 708 C C . LYS A 1 93 ? 4.181 -4.749 -7.122 1.00 97.31 93 LYS A C 1
ATOM 710 O O . LYS A 1 93 ? 4.489 -5.854 -6.692 1.00 97.31 93 LYS A O 1
ATOM 715 N N . ARG A 1 94 ? 4.356 -3.617 -6.433 1.00 97.12 94 ARG A N 1
ATOM 716 C CA . ARG A 1 94 ? 4.869 -3.587 -5.054 1.00 97.12 94 ARG A CA 1
ATOM 717 C C . ARG A 1 94 ? 3.913 -4.350 -4.121 1.00 97.12 94 ARG A C 1
ATOM 719 O O . ARG A 1 94 ? 2.702 -4.150 -4.260 1.00 97.12 94 ARG A O 1
ATOM 726 N N . PRO A 1 95 ? 4.423 -5.180 -3.200 1.00 98.19 95 PRO A N 1
ATOM 727 C CA . PRO A 1 95 ? 3.599 -5.885 -2.229 1.00 98.19 95 PRO A CA 1
ATOM 728 C C . PRO A 1 95 ? 3.071 -4.920 -1.167 1.00 98.19 95 PRO A C 1
ATOM 730 O O . PRO A 1 95 ? 3.453 -3.744 -1.116 1.00 98.19 95 PRO A O 1
ATOM 733 N N . LEU A 1 96 ? 2.144 -5.402 -0.344 1.00 97.75 96 LEU A N 1
ATOM 734 C CA . LEU A 1 96 ? 1.530 -4.579 0.691 1.00 97.75 96 LEU A CA 1
ATOM 735 C C . LEU A 1 96 ? 2.438 -4.491 1.922 1.00 97.75 96 LEU A C 1
ATOM 737 O O . LEU A 1 96 ? 3.114 -5.445 2.291 1.00 97.75 96 LEU A O 1
ATOM 741 N N . SER A 1 97 ? 2.435 -3.330 2.578 1.00 98.44 97 SER A N 1
ATOM 742 C CA . SER A 1 97 ? 3.055 -3.176 3.895 1.00 98.44 97 SER A CA 1
ATOM 743 C C . SER A 1 97 ? 2.258 -3.928 4.966 1.00 98.44 97 SER A C 1
ATOM 745 O O . SER A 1 97 ? 1.072 -4.205 4.779 1.00 98.44 97 SER A O 1
ATOM 747 N N . ALA A 1 98 ? 2.882 -4.182 6.120 1.00 98.44 98 ALA A N 1
ATOM 748 C CA . ALA A 1 98 ? 2.228 -4.817 7.268 1.00 98.44 98 ALA A CA 1
ATOM 749 C C . ALA A 1 98 ? 0.925 -4.100 7.666 1.00 98.44 98 ALA A C 1
ATOM 751 O O . ALA A 1 98 ? -0.119 -4.738 7.782 1.00 98.44 98 ALA A O 1
ATOM 752 N N . TYR A 1 99 ? 0.954 -2.764 7.744 1.00 98.38 99 TYR A N 1
ATOM 753 C CA . TYR A 1 99 ? -0.241 -1.956 8.008 1.00 98.38 99 TYR A CA 1
ATOM 754 C C . TYR A 1 99 ? -1.332 -2.142 6.943 1.00 98.38 99 TYR A C 1
ATOM 756 O O . TYR A 1 99 ? -2.504 -2.248 7.277 1.00 98.38 99 TYR A O 1
ATOM 764 N N . ASN A 1 100 ? -0.977 -2.223 5.655 1.00 98.12 100 ASN A N 1
ATOM 765 C CA . ASN A 1 100 ? -1.965 -2.421 4.590 1.00 98.12 100 ASN A CA 1
ATOM 766 C C . ASN A 1 100 ? -2.576 -3.831 4.604 1.00 98.12 100 ASN A C 1
ATOM 768 O O . ASN A 1 100 ? -3.722 -3.995 4.184 1.00 98.12 100 ASN A O 1
ATOM 772 N N . LEU A 1 101 ? -1.825 -4.841 5.056 1.00 98.25 101 LEU A N 1
ATOM 773 C CA . LEU A 1 101 ? -2.353 -6.184 5.296 1.00 98.25 101 LEU A CA 1
ATOM 774 C C . LEU A 1 101 ? -3.353 -6.156 6.458 1.00 98.25 101 LEU A C 1
ATOM 776 O O . LEU A 1 101 ? -4.500 -6.550 6.260 1.00 98.25 101 LEU A O 1
ATOM 780 N N . PHE A 1 102 ? -2.965 -5.574 7.597 1.00 98.56 102 PHE A N 1
ATOM 781 C CA . PHE A 1 102 ? -3.855 -5.367 8.742 1.00 98.56 102 PHE A CA 1
ATOM 782 C C . PHE A 1 102 ? -5.121 -4.590 8.354 1.00 98.56 102 PHE A C 1
ATOM 784 O O . PHE A 1 102 ? -6.231 -5.025 8.633 1.00 98.56 102 PHE A O 1
ATOM 791 N N . PHE A 1 103 ? -4.982 -3.490 7.609 1.00 98.19 103 PHE A N 1
ATOM 792 C CA . PHE A 1 103 ? -6.112 -2.672 7.172 1.00 98.19 103 PHE A CA 1
ATOM 793 C C . PHE A 1 103 ? -7.132 -3.467 6.353 1.00 98.19 103 PHE A C 1
ATOM 795 O O . PHE A 1 103 ? -8.329 -3.208 6.448 1.00 98.19 103 PHE A O 1
ATOM 802 N N . ARG A 1 104 ? -6.689 -4.416 5.517 1.00 97.19 104 ARG A N 1
ATOM 803 C CA . ARG A 1 104 ? -7.597 -5.257 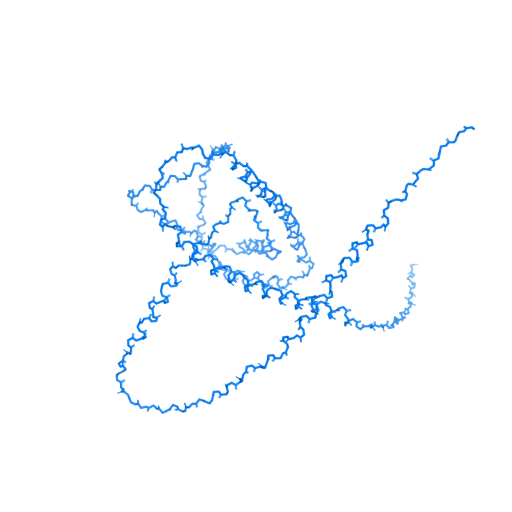4.723 1.00 97.19 104 ARG A CA 1
ATOM 804 C C . ARG A 1 104 ? -8.411 -6.196 5.605 1.00 97.19 104 ARG A C 1
ATOM 806 O O . ARG A 1 104 ? -9.620 -6.289 5.386 1.00 97.19 104 ARG A O 1
ATOM 813 N N . ASP A 1 105 ? -7.753 -6.846 6.557 1.00 98.12 105 ASP A N 1
ATOM 814 C CA . ASP A 1 105 ? -8.364 -7.823 7.460 1.00 98.12 105 ASP A CA 1
ATOM 815 C C . ASP A 1 105 ? -9.318 -7.108 8.434 1.00 98.12 105 ASP A C 1
ATOM 817 O O . ASP A 1 105 ? -10.501 -7.443 8.524 1.00 98.12 105 ASP A O 1
ATOM 821 N N . GLU A 1 106 ? -8.863 -6.005 9.028 1.00 97.88 106 GLU A N 1
ATOM 822 C CA . GLU A 1 106 ? -9.633 -5.209 9.983 1.00 97.88 106 GLU A CA 1
ATOM 823 C C . GLU A 1 106 ? -10.834 -4.515 9.336 1.00 97.88 106 GLU A C 1
ATOM 825 O O . GLU A 1 106 ? -11.931 -4.440 9.896 1.00 97.88 106 GLU A O 1
ATOM 830 N N . ARG A 1 107 ? -10.669 -4.051 8.093 1.00 96.06 107 ARG A N 1
ATOM 831 C CA . ARG A 1 107 ? -11.784 -3.531 7.306 1.00 96.06 107 ARG A CA 1
ATOM 832 C C . ARG A 1 107 ? -12.855 -4.591 7.095 1.00 96.06 107 ARG A C 1
ATOM 834 O O . ARG A 1 107 ? -14.028 -4.244 7.150 1.00 96.06 107 ARG A O 1
ATOM 841 N N . ALA A 1 108 ? -12.491 -5.836 6.793 1.00 95.12 108 ALA A N 1
ATOM 842 C CA . ALA A 1 108 ? -13.483 -6.895 6.637 1.00 95.12 108 ALA A CA 1
ATOM 843 C C . ALA A 1 108 ? -14.219 -7.133 7.964 1.00 95.12 108 ALA A C 1
ATOM 845 O O . ALA A 1 108 ? -15.446 -7.074 7.992 1.00 95.12 108 ALA A O 1
ATOM 846 N N . HIS A 1 109 ? -13.467 -7.242 9.061 1.00 96.56 109 HIS A N 1
ATOM 847 C CA . HIS A 1 109 ? -14.011 -7.462 10.397 1.00 96.56 109 HIS A CA 1
ATOM 848 C C . HIS A 1 109 ? -15.010 -6.373 10.838 1.00 96.56 109 HIS A C 1
ATOM 850 O O . HIS A 1 109 ? -16.133 -6.684 11.235 1.00 96.56 109 HIS A O 1
ATOM 856 N N . ILE A 1 110 ? -14.661 -5.088 10.692 1.00 95.31 110 ILE A N 1
ATOM 857 C CA . ILE A 1 110 ? -15.560 -3.966 11.028 1.00 95.31 110 ILE A CA 1
ATOM 858 C C . ILE A 1 110 ? -16.806 -3.962 10.130 1.00 95.31 110 ILE A C 1
ATOM 860 O O . ILE A 1 110 ? -17.912 -3.674 10.579 1.00 95.31 110 ILE A O 1
ATOM 864 N N . LEU A 1 111 ? -16.656 -4.267 8.840 1.00 91.25 111 LEU A N 1
ATOM 865 C CA . LEU A 1 111 ? -17.787 -4.259 7.909 1.00 91.25 111 LEU A CA 1
ATOM 866 C C . LEU A 1 111 ? -18.784 -5.396 8.162 1.00 91.25 111 LEU A C 1
ATOM 868 O O . LEU A 1 111 ? -19.960 -5.237 7.802 1.00 91.25 111 LEU A O 1
ATOM 872 N N . ASP A 1 112 ? -18.321 -6.493 8.758 1.00 92.56 112 ASP A N 1
ATOM 873 C CA . ASP A 1 112 ? -19.136 -7.638 9.154 1.00 92.56 112 ASP A CA 1
ATOM 874 C C . ASP A 1 112 ? -19.807 -7.421 10.517 1.00 92.56 112 ASP A C 1
ATOM 876 O O . ASP A 1 112 ? -20.963 -7.811 10.684 1.00 92.56 112 ASP A O 1
ATOM 880 N N . SER A 1 113 ? -19.144 -6.732 11.454 1.00 94.38 113 SER A N 1
ATOM 881 C CA . SER A 1 113 ? -19.697 -6.464 12.790 1.00 94.38 113 SER A CA 1
ATOM 882 C C . SER A 1 113 ? -20.836 -5.442 12.801 1.00 94.38 113 SER A C 1
ATOM 884 O O . SER A 1 113 ? -21.687 -5.483 13.685 1.00 94.38 113 SER A O 1
ATOM 886 N N . ILE A 1 114 ? -20.904 -4.536 11.819 1.00 90.81 114 ILE A N 1
ATOM 887 C CA . ILE A 1 114 ? -21.976 -3.534 11.761 1.00 90.81 114 ILE A CA 1
ATOM 888 C C . ILE A 1 114 ? -23.257 -4.181 11.211 1.00 90.81 114 ILE A C 1
ATOM 890 O O . ILE A 1 114 ? -23.308 -4.499 10.008 1.00 90.81 114 ILE A O 1
ATOM 894 N N . PRO A 1 115 ? -24.334 -4.319 12.011 1.00 89.19 115 PRO A N 1
ATOM 895 C CA . PRO A 1 115 ? -25.608 -4.819 11.511 1.00 89.19 115 PRO A CA 1
ATOM 896 C C . PRO A 1 115 ? -26.116 -3.915 10.383 1.00 89.19 115 PRO A C 1
ATOM 898 O O . PRO A 1 115 ? -25.862 -2.711 10.342 1.00 89.19 115 PRO A O 1
ATOM 901 N N . ALA A 1 116 ? -26.770 -4.498 9.379 1.00 84.00 116 ALA A N 1
ATOM 902 C CA . ALA A 1 116 ? -27.387 -3.681 8.340 1.00 84.00 116 ALA A CA 1
ATOM 903 C C . ALA A 1 116 ? -28.520 -2.849 8.967 1.00 84.00 116 ALA A C 1
ATOM 905 O O . ALA A 1 116 ? -29.281 -3.411 9.756 1.00 84.00 116 ALA A O 1
ATOM 906 N N . PRO A 1 117 ? -28.653 -1.551 8.635 1.00 80.44 117 PRO A N 1
ATOM 907 C CA . PRO A 1 117 ? -29.750 -0.759 9.168 1.00 80.44 117 PRO A CA 1
ATOM 908 C C . PRO A 1 117 ? -31.086 -1.413 8.777 1.00 80.44 117 PRO A C 1
ATOM 910 O O . PRO A 1 117 ? -31.199 -1.925 7.649 1.00 80.44 117 PRO A O 1
ATOM 913 N N . PRO A 1 118 ? -32.079 -1.442 9.685 1.00 84.44 118 PRO A N 1
ATOM 914 C CA . PRO A 1 118 ? -33.383 -2.028 9.401 1.00 84.44 118 PRO A CA 1
ATOM 915 C C . PRO A 1 118 ? -33.962 -1.360 8.148 1.00 84.44 118 PRO A C 1
ATOM 917 O O . PRO A 1 118 ? -34.016 -0.139 8.043 1.00 84.44 118 PRO A O 1
ATOM 920 N N . GLY A 1 119 ? -34.301 -2.166 7.139 1.00 82.75 119 GLY A N 1
ATOM 921 C CA . GLY A 1 119 ? -34.763 -1.681 5.831 1.00 82.75 119 GLY A CA 1
ATOM 922 C C . GLY A 1 119 ? -33.714 -1.680 4.710 1.00 82.75 119 GLY A C 1
ATOM 923 O O . GLY A 1 119 ? -34.076 -1.487 3.546 1.00 82.75 119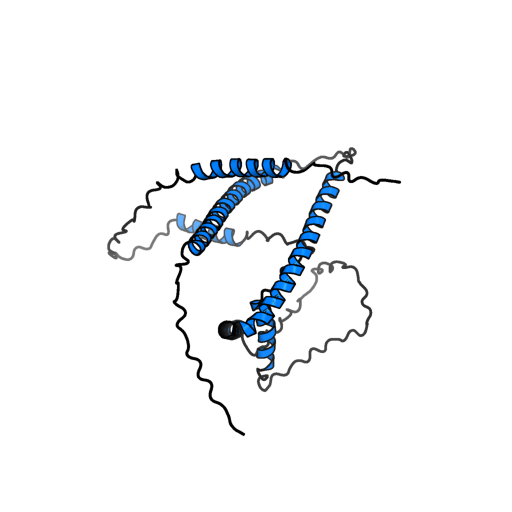 GLY A O 1
ATOM 924 N N . TYR A 1 120 ? -32.437 -1.985 4.982 1.00 80.81 120 TYR A N 1
ATOM 925 C CA . TYR A 1 120 ? -31.452 -2.195 3.916 1.00 80.81 120 TYR A CA 1
ATOM 926 C C . TYR A 1 120 ? -31.714 -3.520 3.186 1.00 80.81 120 TYR A C 1
ATOM 928 O O . TYR A 1 120 ? -31.161 -4.574 3.509 1.00 80.81 120 TYR A O 1
ATOM 936 N N . LYS A 1 121 ? -32.555 -3.478 2.146 1.00 75.69 121 LYS A N 1
ATOM 937 C CA . LYS A 1 121 ? -32.742 -4.604 1.225 1.00 75.69 121 LYS A CA 1
ATOM 938 C C . LYS A 1 121 ? -31.431 -4.814 0.469 1.00 75.69 121 LYS A C 1
ATOM 940 O O . LYS A 1 121 ? -31.152 -4.119 -0.510 1.00 75.69 121 LYS A O 1
ATOM 945 N N . LYS A 1 122 ? -30.609 -5.775 0.918 1.00 73.19 122 LYS A N 1
ATOM 946 C CA . LYS A 1 122 ? -29.411 -6.236 0.200 1.00 73.19 122 LYS A CA 1
ATOM 947 C C . LYS A 1 122 ? -29.880 -6.642 -1.192 1.00 73.19 122 LYS A C 1
ATOM 949 O O . LYS A 1 122 ? -30.420 -7.731 -1.360 1.00 73.19 122 LYS A O 1
ATOM 954 N N . LYS A 1 123 ? -29.726 -5.757 -2.188 1.00 72.69 123 LYS A N 1
ATOM 955 C CA . LYS A 1 123 ? -29.997 -6.084 -3.591 1.00 72.69 123 LYS A CA 1
ATOM 956 C C . LYS A 1 123 ? -29.111 -7.283 -3.899 1.00 72.69 123 LYS A C 1
ATOM 958 O O . LYS A 1 123 ? -27.911 -7.105 -4.131 1.00 72.69 123 LYS A O 1
ATOM 963 N N . LYS A 1 124 ? -29.673 -8.501 -3.834 1.00 69.00 124 LYS A N 1
ATOM 964 C CA . LYS A 1 124 ? -29.031 -9.731 -4.295 1.00 69.00 124 LYS A CA 1
ATOM 965 C C . LYS A 1 124 ? -28.649 -9.403 -5.725 1.00 69.00 124 LYS A C 1
ATOM 967 O O . LYS A 1 124 ? -29.504 -9.341 -6.604 1.00 69.00 124 LYS A O 1
ATOM 972 N N . LYS A 1 125 ? -27.371 -9.086 -5.954 1.00 65.25 125 LYS A N 1
ATOM 973 C CA . LYS A 1 125 ? -26.847 -9.032 -7.310 1.00 65.25 125 LYS A CA 1
ATOM 974 C C . LYS A 1 125 ? -27.052 -10.467 -7.766 1.00 65.25 125 LYS A C 1
ATOM 976 O O . LYS A 1 125 ? -26.305 -11.329 -7.310 1.00 65.25 125 LYS A O 1
ATOM 981 N N . LYS A 1 126 ? -28.098 -10.743 -8.556 1.00 61.41 126 LYS A N 1
ATOM 982 C CA . LYS A 1 126 ? -28.140 -11.944 -9.383 1.00 61.41 126 LYS A CA 1
ATOM 983 C C . LYS A 1 126 ? -26.854 -11.836 -10.190 1.00 61.41 126 LYS A C 1
ATOM 985 O O . LYS A 1 126 ? -26.778 -11.087 -11.159 1.00 61.41 126 LYS A O 1
ATOM 990 N N . ARG A 1 127 ? -25.777 -12.453 -9.695 1.00 60.06 127 ARG A N 1
ATOM 991 C CA . ARG A 1 127 ? -24.641 -12.784 -10.537 1.00 60.06 127 ARG A CA 1
ATOM 992 C C . ARG A 1 127 ? -25.322 -13.659 -11.577 1.00 60.06 127 ARG A C 1
ATOM 994 O O . ARG A 1 127 ? -25.809 -14.722 -11.204 1.00 60.06 127 ARG A O 1
ATOM 1001 N N . LYS A 1 128 ? -25.501 -13.157 -12.806 1.00 60.75 128 LYS A N 1
ATOM 1002 C CA . LYS A 1 128 ? -25.755 -14.036 -13.946 1.00 60.75 128 LYS A CA 1
ATOM 1003 C C . LYS A 1 128 ? -24.618 -15.046 -13.854 1.00 60.75 128 LYS A C 1
ATOM 1005 O O . LYS A 1 128 ? -23.453 -14.690 -14.021 1.00 60.75 128 LYS A O 1
ATOM 1010 N N . LYS A 1 129 ? -24.940 -16.228 -13.333 1.00 50.81 129 LYS A N 1
ATOM 1011 C CA . LYS A 1 129 ? -24.030 -17.355 -13.256 1.00 50.81 129 LYS A CA 1
ATOM 1012 C C . LYS A 1 129 ? -23.977 -17.762 -14.717 1.00 50.81 129 LYS A C 1
ATOM 1014 O O . LYS A 1 129 ? -24.880 -18.443 -15.180 1.00 50.81 129 LYS A O 1
ATOM 1019 N N . ASN A 1 130 ? -23.044 -17.176 -15.468 1.00 51.75 130 ASN A N 1
ATOM 1020 C CA . ASN A 1 130 ? -22.749 -17.662 -16.802 1.00 51.75 130 ASN A CA 1
ATOM 1021 C C . ASN A 1 130 ? -22.273 -19.090 -16.565 1.00 51.75 130 ASN A C 1
ATOM 1023 O O . ASN A 1 130 ? -21.203 -19.321 -16.003 1.00 51.75 130 ASN A O 1
ATOM 1027 N N . HIS A 1 131 ? -23.177 -20.024 -16.820 1.00 45.84 131 HIS A N 1
ATOM 1028 C CA . HIS A 1 131 ? -22.946 -21.445 -16.731 1.00 45.84 131 HIS A CA 1
ATOM 1029 C C . HIS A 1 131 ? -22.201 -21.810 -18.011 1.00 45.84 131 HIS A C 1
ATOM 1031 O O . HIS A 1 131 ? -22.783 -22.321 -18.951 1.00 45.84 131 HIS A O 1
ATOM 1037 N N . ASN A 1 132 ? -20.935 -21.412 -18.092 1.00 49.69 132 ASN A N 1
ATOM 1038 C CA . ASN A 1 132 ? -20.001 -22.096 -18.961 1.00 49.69 132 ASN A CA 1
ATOM 1039 C C . ASN A 1 132 ? -18.651 -22.104 -18.252 1.00 49.69 132 ASN A C 1
ATOM 1041 O O . ASN A 1 132 ? -17.988 -21.075 -18.123 1.00 49.69 132 ASN A O 1
ATOM 1045 N N . GLY A 1 133 ? -18.321 -23.258 -17.678 1.00 48.34 133 GLY A N 1
ATOM 1046 C CA . GLY A 1 133 ? -17.057 -23.538 -17.003 1.00 48.34 133 GLY A CA 1
ATOM 1047 C C . GLY A 1 133 ? -15.922 -23.755 -17.995 1.00 48.34 133 GLY A C 1
ATOM 1048 O O . GLY A 1 133 ? -15.093 -24.625 -17.775 1.00 48.34 133 GLY A O 1
ATOM 1049 N N . GLU A 1 134 ? -15.889 -22.979 -19.073 1.00 48.78 134 GLU A N 1
ATOM 1050 C CA . GLU A 1 134 ? -14.851 -23.044 -20.084 1.00 48.78 134 GLU A CA 1
ATOM 1051 C C . GLU A 1 134 ? -14.102 -21.719 -20.052 1.00 48.78 134 GLU A C 1
ATOM 1053 O O . GLU A 1 134 ? -14.562 -20.674 -20.518 1.00 48.78 134 GLU A O 1
ATOM 1058 N N . LYS A 1 135 ? -12.948 -21.754 -19.388 1.00 41.16 135 LYS A N 1
ATOM 1059 C CA . LYS A 1 135 ? -11.961 -20.681 -19.389 1.00 41.16 135 LYS A CA 1
ATOM 1060 C C . LYS A 1 135 ? -11.285 -20.690 -20.762 1.00 41.16 135 LYS A C 1
ATOM 1062 O O . LYS A 1 135 ? -10.116 -21.037 -20.864 1.00 41.16 135 LYS A O 1
ATOM 1067 N N . VAL A 1 136 ? -12.034 -20.348 -21.811 1.00 44.66 136 VAL A N 1
ATOM 1068 C CA . VAL A 1 136 ? -11.441 -19.990 -23.097 1.00 44.66 136 VAL A CA 1
ATOM 1069 C C . VAL A 1 136 ? -10.596 -18.760 -22.813 1.00 44.66 136 VAL A C 1
ATOM 1071 O O . VAL A 1 136 ? -11.108 -17.703 -22.435 1.00 44.66 136 VAL A O 1
ATOM 1074 N N . GLU A 1 137 ? -9.284 -18.935 -22.907 1.00 46.06 137 GLU A N 1
ATOM 1075 C CA . GLU A 1 137 ? -8.297 -17.869 -22.961 1.00 46.06 137 GLU A CA 1
ATOM 1076 C C . GLU A 1 137 ? -8.529 -17.118 -24.275 1.00 46.06 137 GLU A C 1
ATOM 1078 O O . GLU A 1 137 ? -7.838 -17.295 -25.269 1.00 46.06 137 GLU A O 1
ATOM 1083 N N . GLN A 1 138 ? -9.619 -16.348 -24.304 1.00 43.38 138 GLN A N 1
ATOM 1084 C CA . GLN A 1 138 ? -9.955 -15.472 -25.404 1.00 43.38 138 GLN A CA 1
ATOM 1085 C C . GLN A 1 138 ? -8.923 -14.355 -25.363 1.00 43.38 138 GLN A C 1
ATOM 1087 O O . GLN A 1 138 ? -8.974 -13.446 -24.526 1.00 43.38 138 GLN A O 1
ATOM 1092 N N . GLU A 1 139 ? -7.934 -14.523 -26.232 1.00 49.88 139 GLU A N 1
ATOM 1093 C CA . GLU A 1 139 ? -7.025 -13.511 -26.726 1.00 49.88 139 GLU A CA 1
ATOM 1094 C C . GLU A 1 139 ? -7.710 -12.147 -26.688 1.00 49.88 139 GLU A C 1
ATOM 1096 O O . GLU A 1 139 ? -8.808 -11.956 -27.220 1.00 49.88 139 GLU A O 1
ATOM 1101 N N . GLN A 1 140 ? -7.091 -11.230 -25.947 1.00 40.38 140 GLN A N 1
ATOM 1102 C CA . GLN A 1 140 ? -7.586 -9.889 -25.690 1.00 40.38 140 GLN A CA 1
ATOM 1103 C C . GLN A 1 140 ? -7.658 -9.124 -27.010 1.00 40.38 140 GLN A C 1
ATOM 1105 O O . GLN A 1 140 ? -6.796 -8.301 -27.309 1.00 40.38 140 GLN A O 1
ATOM 1110 N N . ARG A 1 141 ? -8.715 -9.347 -27.793 1.00 51.84 141 ARG A N 1
ATOM 1111 C CA . ARG A 1 141 ? -9.152 -8.348 -28.752 1.00 51.84 141 ARG A CA 1
ATOM 1112 C C . ARG A 1 141 ? -9.468 -7.100 -27.926 1.00 51.84 141 ARG A C 1
ATOM 1114 O O . ARG A 1 141 ? -10.295 -7.182 -27.009 1.00 51.84 141 ARG A O 1
ATOM 1121 N N . PRO A 1 142 ? -8.773 -5.972 -28.160 1.00 57.38 142 PRO A N 1
ATOM 1122 C CA . PRO A 1 142 ? -9.096 -4.731 -27.481 1.00 57.38 142 PRO A CA 1
ATOM 1123 C C . PRO A 1 142 ? -10.585 -4.452 -27.712 1.00 57.38 142 PRO A C 1
ATOM 1125 O O . PRO A 1 142 ? -11.064 -4.672 -28.827 1.00 57.38 142 PRO A O 1
ATOM 1128 N N . PRO A 1 143 ? -11.339 -4.032 -26.679 1.00 57.91 143 PRO A N 1
ATOM 1129 C CA . PRO A 1 143 ? -12.741 -3.692 -26.858 1.00 57.91 143 PRO A CA 1
ATOM 1130 C C . PRO A 1 143 ? -12.814 -2.658 -27.975 1.00 57.91 143 PRO A C 1
ATOM 1132 O O . PRO A 1 143 ? -12.145 -1.623 -27.895 1.00 57.91 143 PRO A O 1
ATOM 1135 N N . SER A 1 144 ? -13.568 -2.985 -29.023 1.00 53.75 144 SER A N 1
ATOM 1136 C CA . SER A 1 144 ? -13.803 -2.104 -30.156 1.00 53.75 144 SER A CA 1
ATOM 1137 C C . SER A 1 144 ? -14.148 -0.714 -29.615 1.00 53.75 144 SER A C 1
ATOM 1139 O O . SER A 1 144 ? -14.938 -0.626 -28.663 1.00 53.75 144 SER A O 1
ATOM 1141 N N . PRO A 1 145 ? -13.533 0.360 -30.140 1.00 61.69 145 PRO A N 1
ATOM 1142 C CA . PRO A 1 145 ? -13.873 1.708 -29.719 1.00 61.69 145 PRO A CA 1
ATOM 1143 C C . PRO A 1 145 ? -15.392 1.889 -29.850 1.00 61.69 145 PRO A C 1
ATOM 1145 O O . PRO A 1 145 ? -15.961 1.458 -30.854 1.00 61.69 145 PRO A O 1
ATOM 1148 N N . PRO A 1 146 ? -16.062 2.442 -28.824 1.00 53.81 146 PRO A N 1
ATOM 1149 C CA . PRO A 1 146 ? -17.504 2.620 -28.855 1.00 53.81 146 PRO A CA 1
ATOM 1150 C C . PRO A 1 146 ? -17.847 3.526 -30.038 1.00 53.81 146 PRO A C 1
ATOM 1152 O O . PRO A 1 146 ? -17.434 4.685 -30.073 1.00 53.81 146 PRO A O 1
ATOM 1155 N N . THR A 1 147 ? -18.551 2.969 -31.021 1.00 56.81 147 THR A N 1
ATOM 1156 C CA . THR A 1 147 ? -19.144 3.707 -32.137 1.00 56.81 147 THR A CA 1
ATOM 1157 C C . THR A 1 147 ? -20.041 4.802 -31.568 1.00 56.81 147 THR A C 1
ATOM 1159 O O . THR A 1 147 ? -20.860 4.541 -30.688 1.00 56.81 147 THR A O 1
ATOM 1162 N N . ALA A 1 148 ? -19.815 6.036 -32.017 1.00 56.94 148 ALA A N 1
ATOM 1163 C CA . ALA A 1 148 ? -20.309 7.282 -31.430 1.00 56.94 148 ALA A CA 1
ATOM 1164 C C . ALA A 1 148 ? -21.795 7.582 -31.704 1.00 56.94 148 ALA A C 1
ATOM 1166 O O . ALA A 1 148 ? -22.254 8.699 -31.476 1.00 56.94 148 ALA A O 1
ATOM 1167 N N . GLU A 1 149 ? -22.544 6.593 -32.169 1.00 57.12 149 GLU A N 1
ATOM 1168 C CA . GLU A 1 149 ? -23.899 6.761 -32.667 1.00 57.12 149 GLU A CA 1
ATOM 1169 C C . GLU A 1 149 ? -24.866 6.268 -31.572 1.00 57.12 149 GLU A C 1
ATOM 1171 O O . GLU A 1 149 ? -24.842 5.103 -31.178 1.00 57.12 149 GLU A O 1
ATOM 1176 N N . ASP A 1 150 ? -25.673 7.193 -31.053 1.00 47.44 150 ASP A N 1
ATOM 1177 C CA . ASP A 1 150 ? -26.843 6.988 -30.189 1.00 47.44 150 ASP A CA 1
ATOM 1178 C C . ASP A 1 150 ? -26.640 6.678 -28.688 1.00 47.44 150 ASP A C 1
ATOM 1180 O O . ASP A 1 150 ? -26.611 5.548 -28.208 1.00 47.44 150 ASP A O 1
ATOM 1184 N N . GLY A 1 151 ? -26.681 7.762 -27.903 1.00 54.97 151 GLY A N 1
ATOM 1185 C CA . GLY A 1 151 ? -27.661 7.867 -26.816 1.00 54.97 151 GLY A CA 1
ATOM 1186 C C . GLY A 1 151 ? -27.370 7.135 -25.498 1.00 54.97 151 GLY A C 1
ATOM 1187 O O . GLY A 1 151 ? -27.687 5.967 -25.310 1.00 54.97 151 GLY A O 1
ATOM 1188 N N . ALA A 1 152 ? -26.928 7.907 -24.500 1.00 52.94 152 ALA A N 1
ATOM 1189 C CA . ALA A 1 152 ? -27.044 7.599 -23.070 1.00 52.94 152 ALA A CA 1
ATOM 1190 C C . ALA A 1 152 ? -26.377 6.290 -22.600 1.00 52.94 152 ALA A C 1
ATOM 1192 O O . ALA A 1 152 ? -27.032 5.330 -22.188 1.00 52.94 152 ALA A O 1
ATOM 1193 N N . HIS A 1 153 ? -25.043 6.304 -22.495 1.00 57.66 153 HIS A N 1
ATOM 1194 C CA . HIS A 1 153 ? -24.353 5.333 -21.649 1.00 57.66 153 HIS A CA 1
ATOM 1195 C C . HIS A 1 153 ? -24.966 5.365 -20.240 1.00 57.66 153 HIS A C 1
ATOM 1197 O O . HIS A 1 153 ? -24.939 6.417 -19.589 1.00 57.66 153 HIS A O 1
ATOM 1203 N N . PRO A 1 154 ? -25.503 4.240 -19.731 1.00 64.06 154 PRO A N 1
ATOM 1204 C CA . PRO A 1 154 ? -26.058 4.205 -18.394 1.00 64.06 154 PRO A CA 1
ATOM 1205 C C . PRO A 1 154 ? -24.929 4.561 -17.438 1.00 64.06 154 PRO A C 1
ATOM 1207 O O . PRO A 1 154 ? -23.960 3.809 -17.314 1.00 64.06 154 PRO A O 1
ATOM 1210 N N . VAL A 1 155 ? -25.035 5.720 -16.780 1.00 65.88 155 VAL A N 1
ATOM 1211 C CA . VAL A 1 155 ? -24.123 6.120 -15.710 1.00 65.88 155 VAL A CA 1
ATOM 1212 C C . VAL A 1 155 ? -24.113 4.962 -14.729 1.00 65.88 155 VAL A C 1
ATOM 1214 O O . VAL A 1 155 ? -25.079 4.748 -13.991 1.00 65.88 155 VAL A O 1
ATOM 1217 N N . VAL A 1 156 ? -23.046 4.159 -14.768 1.00 66.56 156 VAL A N 1
ATOM 1218 C CA . VAL A 1 156 ? -22.878 3.027 -13.868 1.00 66.56 156 VAL A CA 1
ATOM 1219 C C . VAL A 1 156 ? -22.740 3.656 -12.497 1.00 66.56 156 VAL A C 1
ATOM 1221 O O . VAL A 1 156 ? -21.650 4.073 -12.105 1.00 66.56 156 VAL A O 1
ATOM 1224 N N . LYS A 1 157 ? -23.868 3.785 -11.786 1.00 66.62 157 LYS A N 1
ATOM 1225 C CA . LYS A 1 157 ? -23.913 4.274 -10.413 1.00 66.62 157 LYS A CA 1
ATOM 1226 C C . LYS A 1 157 ? -22.993 3.349 -9.637 1.00 66.62 157 LYS A C 1
ATOM 1228 O O . LYS A 1 157 ? -23.333 2.191 -9.371 1.00 66.62 157 LYS A O 1
ATOM 1233 N N . ARG A 1 158 ? -21.775 3.831 -9.369 1.00 70.00 158 ARG A N 1
ATOM 1234 C CA . ARG A 1 158 ? -20.787 3.102 -8.583 1.00 70.00 158 ARG A CA 1
ATOM 1235 C C . ARG A 1 158 ? -21.501 2.720 -7.302 1.00 70.00 158 ARG A C 1
ATOM 1237 O O . ARG A 1 158 ? -22.129 3.563 -6.665 1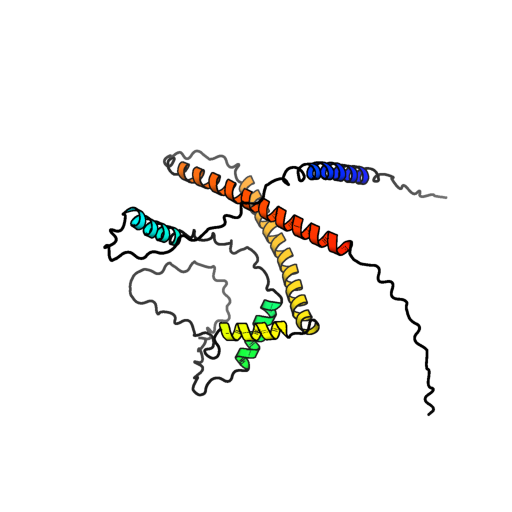.00 70.00 158 ARG A O 1
ATOM 1244 N N . ARG A 1 159 ? -21.497 1.426 -6.990 1.00 62.84 159 ARG A N 1
ATOM 1245 C CA . ARG A 1 159 ? -22.151 0.925 -5.783 1.00 62.84 159 ARG A CA 1
ATOM 1246 C C . ARG A 1 159 ? -21.608 1.732 -4.615 1.00 62.84 159 ARG A C 1
ATOM 1248 O O . ARG A 1 159 ? -20.391 1.749 -4.434 1.00 62.84 159 ARG A O 1
ATOM 1255 N N . ALA A 1 160 ? -22.496 2.410 -3.889 1.00 62.78 160 ALA A N 1
ATOM 1256 C CA . ALA A 1 160 ? -22.105 3.187 -2.727 1.00 62.78 160 ALA A CA 1
ATOM 1257 C C . ALA A 1 160 ? -21.262 2.280 -1.809 1.00 62.78 160 ALA A C 1
ATOM 1259 O O . ALA A 1 160 ? -21.669 1.139 -1.550 1.00 62.78 160 ALA A O 1
ATOM 1260 N N . PRO A 1 161 ? -20.054 2.710 -1.411 1.00 66.38 161 PRO A N 1
ATOM 1261 C CA . PRO A 1 161 ? -19.135 1.886 -0.638 1.00 66.38 161 PRO A CA 1
ATOM 1262 C C . PRO A 1 161 ? -19.771 1.537 0.712 1.00 66.38 161 PRO A C 1
ATOM 1264 O O . PRO A 1 161 ? -19.856 2.404 1.563 1.00 66.38 161 PRO A O 1
ATOM 1267 N N . HIS A 1 162 ? -20.248 0.291 0.862 1.00 65.50 162 HIS A N 1
ATOM 1268 C CA . HIS A 1 162 ? -20.911 -0.355 2.022 1.00 65.50 162 HIS A CA 1
ATOM 1269 C C . HIS A 1 162 ? -22.065 0.406 2.722 1.00 65.50 162 HIS A C 1
ATOM 1271 O O . HIS A 1 162 ? -22.908 -0.238 3.328 1.00 65.50 162 HIS A O 1
ATOM 1277 N N . GLY A 1 163 ? -22.221 1.720 2.565 1.00 72.25 163 GLY A N 1
ATOM 1278 C CA . GLY A 1 163 ? -23.330 2.539 3.059 1.00 72.25 163 GLY A CA 1
ATOM 1279 C C . GLY A 1 163 ? -23.378 2.727 4.576 1.00 72.25 163 GLY A C 1
ATOM 1280 O O . GLY A 1 163 ? -24.039 3.652 5.025 1.00 72.25 163 GLY A O 1
ATOM 1281 N N . LYS A 1 164 ? -22.690 1.884 5.359 1.00 81.19 164 LYS A N 1
ATOM 1282 C CA . LYS A 1 164 ? -22.789 1.896 6.824 1.00 81.19 164 LYS A CA 1
ATOM 1283 C C . LYS A 1 164 ? -21.747 2.785 7.510 1.00 81.19 164 LYS A C 1
ATOM 1285 O O . LYS A 1 164 ? -22.066 3.404 8.512 1.00 81.19 164 LYS A O 1
ATOM 1290 N N . ILE A 1 165 ? -20.521 2.873 6.981 1.00 90.56 165 ILE A N 1
ATOM 1291 C CA . ILE A 1 165 ? -19.450 3.732 7.518 1.00 90.56 165 ILE A CA 1
ATOM 1292 C C . ILE A 1 165 ? -18.680 4.386 6.365 1.00 90.56 165 ILE A C 1
ATOM 1294 O O . ILE A 1 165 ? -18.291 3.720 5.403 1.00 90.56 165 ILE A O 1
ATOM 1298 N N . GLY A 1 166 ? -18.452 5.699 6.467 1.00 92.25 166 GLY A N 1
ATOM 1299 C CA . GLY A 1 166 ? -17.597 6.440 5.541 1.00 92.25 166 GLY A CA 1
ATOM 1300 C C . GLY A 1 166 ? -16.134 5.996 5.638 1.00 92.25 166 GLY A C 1
ATOM 1301 O O . GLY A 1 166 ? -15.643 5.680 6.719 1.00 92.25 166 GLY A O 1
ATOM 1302 N N . PHE A 1 167 ? -15.414 5.992 4.512 1.00 92.75 167 PHE A N 1
ATOM 1303 C CA . PHE A 1 167 ? -14.016 5.535 4.462 1.00 92.75 167 PHE A CA 1
ATOM 1304 C C . PHE A 1 167 ? -13.108 6.258 5.468 1.00 92.75 167 PHE A C 1
ATOM 1306 O O . PHE A 1 167 ? -12.246 5.623 6.065 1.00 92.75 167 PHE A O 1
ATOM 1313 N N . GLU A 1 168 ? -13.329 7.554 5.694 1.00 94.81 168 GLU A N 1
ATOM 1314 C CA . GLU A 1 168 ? -12.554 8.348 6.648 1.00 94.81 168 GLU A CA 1
ATOM 1315 C C . GLU A 1 168 ? -12.724 7.855 8.093 1.00 94.81 168 GLU A C 1
ATOM 1317 O O . GLU A 1 168 ? -11.734 7.615 8.781 1.00 94.81 168 GLU A O 1
ATOM 1322 N N . ASN A 1 169 ? -13.964 7.633 8.540 1.00 95.50 169 ASN A N 1
ATOM 1323 C CA . ASN A 1 169 ? -14.231 7.121 9.886 1.00 95.50 169 ASN A CA 1
ATOM 1324 C C . ASN A 1 169 ? -13.680 5.702 10.057 1.00 95.50 169 ASN A C 1
ATOM 1326 O O . ASN A 1 169 ? -13.072 5.403 11.081 1.00 95.50 169 ASN A O 1
ATOM 1330 N N . LEU A 1 170 ? -13.816 4.854 9.032 1.00 95.06 170 LEU A N 1
ATOM 1331 C CA . LEU A 1 170 ? -13.212 3.523 9.028 1.00 95.06 170 LEU A CA 1
ATOM 1332 C C . LEU A 1 170 ? -11.682 3.601 9.166 1.00 95.06 170 LEU A C 1
ATOM 1334 O O . LEU A 1 170 ? -11.106 2.891 9.984 1.00 95.06 170 LEU A O 1
ATOM 1338 N N . ALA A 1 171 ? -11.028 4.478 8.401 1.00 97.12 171 ALA A N 1
ATOM 1339 C CA . ALA A 1 171 ? -9.581 4.645 8.452 1.00 97.12 171 ALA A CA 1
ATOM 1340 C C . ALA A 1 171 ? -9.102 5.153 9.820 1.00 97.12 171 ALA A C 1
ATOM 1342 O O . ALA A 1 171 ? -8.095 4.662 10.322 1.00 97.12 171 ALA A O 1
ATOM 1343 N N . LYS A 1 172 ? -9.844 6.074 10.453 1.00 98.19 172 LYS A N 1
ATOM 1344 C CA . LYS A 1 172 ? -9.557 6.549 11.817 1.00 98.19 172 LYS A CA 1
ATOM 1345 C C . LYS A 1 172 ? -9.646 5.418 12.847 1.00 98.19 172 LYS A C 1
ATOM 1347 O O . LYS A 1 172 ? -8.764 5.307 13.691 1.00 98.19 172 LYS A O 1
ATOM 1352 N N . ILE A 1 173 ? -10.675 4.569 12.766 1.00 97.50 173 ILE A N 1
ATOM 1353 C CA . ILE A 1 173 ? -10.855 3.431 13.687 1.00 97.50 173 ILE A CA 1
ATOM 1354 C C . ILE A 1 173 ? -9.714 2.419 13.531 1.00 97.50 173 ILE A C 1
ATOM 1356 O O . ILE A 1 173 ? -9.102 2.036 14.523 1.00 97.50 173 ILE A O 1
ATOM 1360 N N . ILE A 1 174 ? -9.398 2.019 12.295 1.00 98.25 174 ILE A N 1
ATOM 1361 C CA . ILE A 1 174 ? -8.320 1.055 12.021 1.00 98.25 174 ILE A CA 1
ATOM 1362 C C . ILE A 1 174 ? -6.958 1.634 12.429 1.00 98.25 174 ILE A C 1
ATOM 1364 O O . ILE A 1 174 ? -6.138 0.921 13.000 1.00 98.25 174 ILE A O 1
ATOM 1368 N N . GLY A 1 175 ? -6.726 2.928 12.185 1.00 98.12 175 GLY A N 1
ATOM 1369 C CA . GLY A 1 175 ? -5.494 3.610 12.581 1.00 98.12 175 GLY A CA 1
ATOM 1370 C C . GLY A 1 175 ? -5.258 3.577 14.092 1.00 98.12 175 GLY A C 1
ATOM 1371 O O . GLY A 1 175 ? -4.149 3.261 14.510 1.00 98.12 175 GLY A O 1
ATOM 1372 N N . LYS A 1 176 ? -6.303 3.820 14.897 1.00 98.44 176 LYS A N 1
ATOM 1373 C CA . LYS A 1 176 ? -6.233 3.684 16.363 1.00 98.44 176 LYS A CA 1
ATOM 1374 C C . LYS A 1 176 ? -5.932 2.243 16.782 1.00 98.44 176 LYS A C 1
ATOM 1376 O O . LYS A 1 176 ? -4.956 2.017 17.480 1.00 98.44 176 LYS A O 1
ATOM 1381 N N . ARG A 1 177 ? -6.672 1.260 16.247 1.00 98.31 177 ARG A N 1
ATOM 1382 C CA . ARG A 1 177 ? -6.435 -0.170 16.542 1.00 98.31 177 ARG A CA 1
ATOM 1383 C C . ARG A 1 177 ? -5.009 -0.619 16.208 1.00 98.31 177 ARG A C 1
ATOM 1385 O O . ARG A 1 177 ? -4.447 -1.420 16.937 1.00 98.31 177 ARG A O 1
ATOM 1392 N N . TRP A 1 178 ? -4.409 -0.096 15.136 1.00 98.38 178 TRP A N 1
ATOM 1393 C CA . TRP A 1 178 ? -3.007 -0.372 14.797 1.00 98.38 178 TRP A CA 1
ATOM 1394 C C . TRP A 1 178 ? -2.006 0.212 15.800 1.00 98.38 178 TRP A C 1
ATOM 1396 O O . TRP A 1 178 ? -0.966 -0.393 16.031 1.00 98.38 178 TRP A O 1
ATOM 1406 N N . GLN A 1 179 ? -2.294 1.383 16.369 1.00 98.31 179 GLN A N 1
ATOM 1407 C CA . GLN A 1 179 ? -1.453 1.997 17.400 1.00 98.31 179 GLN A CA 1
ATOM 1408 C C . GLN A 1 179 ? -1.577 1.275 18.747 1.00 98.31 179 GLN A C 1
ATOM 1410 O O . GLN A 1 179 ? -0.590 1.194 19.470 1.00 98.31 179 GLN A O 1
ATOM 1415 N N . ASP A 1 180 ? -2.761 0.735 19.046 1.00 98.38 180 ASP A N 1
ATOM 1416 C CA . ASP A 1 180 ? -3.047 0.005 20.287 1.00 98.38 180 ASP A CA 1
ATOM 1417 C C . ASP A 1 180 ? -2.547 -1.456 20.261 1.00 98.38 180 ASP A C 1
ATOM 1419 O O . ASP A 1 180 ? -2.451 -2.097 21.307 1.00 98.38 180 ASP A O 1
ATOM 1423 N N . LEU A 1 181 ? -2.228 -1.997 19.078 1.00 98.12 181 LEU A N 1
ATOM 1424 C CA . LEU A 1 181 ? -1.711 -3.357 18.905 1.00 98.12 181 LEU A CA 1
ATOM 1425 C C . LEU A 1 181 ? -0.356 -3.530 19.595 1.00 98.12 181 LEU A C 1
ATOM 1427 O O . LEU A 1 181 ? 0.579 -2.751 19.391 1.00 98.12 181 LEU A O 1
ATOM 1431 N N . THR A 1 182 ? -0.212 -4.625 20.339 1.00 98.31 182 THR A N 1
ATOM 1432 C CA . THR A 1 182 ? 1.092 -4.993 20.893 1.00 98.31 182 THR A CA 1
ATOM 1433 C C . THR A 1 182 ? 2.032 -5.462 19.783 1.00 98.31 182 THR A C 1
ATOM 1435 O O . THR A 1 182 ? 1.614 -5.982 18.745 1.00 98.31 182 THR A O 1
ATOM 1438 N N . GLU A 1 183 ? 3.342 -5.336 19.999 1.00 98.00 183 GLU A N 1
ATOM 1439 C CA . GLU A 1 183 ? 4.321 -5.757 18.991 1.00 98.00 183 GLU A CA 1
ATOM 1440 C C . GLU A 1 183 ? 4.210 -7.253 18.645 1.00 98.00 183 GLU A C 1
ATOM 1442 O O . GLU A 1 183 ? 4.417 -7.627 17.490 1.00 98.00 183 GLU A O 1
ATOM 1447 N N . LYS A 1 184 ? 3.776 -8.081 19.605 1.00 98.25 184 LYS A N 1
ATOM 1448 C CA . LYS A 1 184 ? 3.507 -9.515 19.414 1.00 98.25 184 LYS A CA 1
ATOM 1449 C C . LYS A 1 184 ? 2.369 -9.768 18.422 1.00 98.25 184 LYS A C 1
ATOM 1451 O O . LYS A 1 184 ? 2.454 -10.670 17.596 1.00 98.25 184 LYS A O 1
ATOM 1456 N N . GLU A 1 185 ? 1.315 -8.959 18.467 1.00 98.31 185 GLU A N 1
ATOM 1457 C CA . GLU A 1 185 ? 0.175 -9.074 17.550 1.00 98.31 185 GLU A CA 1
ATOM 1458 C C . GLU A 1 185 ? 0.472 -8.450 16.179 1.00 98.31 185 GLU A C 1
ATOM 1460 O O . GLU A 1 185 ? -0.048 -8.898 15.156 1.00 98.31 185 GLU A O 1
ATOM 1465 N N . ALA A 1 186 ? 1.352 -7.444 16.131 1.00 98.25 186 ALA A N 1
ATOM 1466 C CA . ALA A 1 186 ? 1.827 -6.850 14.884 1.00 98.25 186 ALA A CA 1
ATOM 1467 C C . ALA A 1 186 ? 2.841 -7.747 14.140 1.00 98.25 186 ALA A C 1
ATOM 1469 O O . ALA A 1 186 ? 2.936 -7.693 12.908 1.00 98.25 186 ALA A O 1
ATOM 1470 N N . GLU A 1 187 ? 3.591 -8.584 14.861 1.00 98.44 187 GLU A N 1
ATOM 1471 C CA . GLU A 1 187 ? 4.609 -9.499 14.334 1.00 98.44 187 GLU A CA 1
ATOM 1472 C C . GLU A 1 187 ? 4.138 -10.390 13.162 1.00 98.44 187 GLU A C 1
ATOM 1474 O O . GLU A 1 187 ? 4.822 -10.406 12.131 1.00 98.44 187 GLU A O 1
ATOM 1479 N N . PRO A 1 188 ? 2.985 -11.095 13.215 1.00 98.56 188 PRO A N 1
ATOM 1480 C CA . PRO A 1 188 ? 2.518 -11.906 12.088 1.00 98.56 188 PRO A CA 1
ATOM 1481 C C . PRO A 1 188 ? 2.296 -11.087 10.807 1.00 98.56 188 PRO A C 1
ATOM 1483 O O . PRO A 1 188 ? 2.567 -11.580 9.706 1.00 98.56 188 PRO A O 1
ATOM 1486 N N . TYR A 1 189 ? 1.860 -9.828 10.919 1.00 98.50 189 TYR A N 1
ATOM 1487 C CA . TYR A 1 189 ? 1.689 -8.941 9.765 1.00 98.50 189 TYR A CA 1
ATOM 1488 C C . TYR A 1 189 ? 3.031 -8.464 9.204 1.00 98.50 189 TYR A C 1
ATOM 1490 O O . TYR A 1 189 ? 3.185 -8.407 7.981 1.00 98.50 189 TYR A O 1
ATOM 1498 N N . LYS A 1 190 ? 4.011 -8.169 10.073 1.00 98.38 190 LYS A N 1
ATOM 1499 C CA . LYS A 1 190 ? 5.392 -7.846 9.669 1.00 98.38 190 LYS A CA 1
ATOM 1500 C C . LYS A 1 190 ? 6.016 -9.015 8.901 1.00 98.38 190 LYS A C 1
ATOM 1502 O O . LYS A 1 190 ? 6.409 -8.838 7.750 1.00 98.38 190 LYS A O 1
ATOM 1507 N N . LYS A 1 191 ? 5.956 -10.229 9.461 1.00 98.50 191 LYS A N 1
ATOM 1508 C CA . LYS A 1 191 ? 6.447 -11.467 8.826 1.00 98.50 191 LYS A CA 1
ATOM 1509 C C . LYS A 1 191 ? 5.805 -11.724 7.459 1.00 98.50 191 LYS A C 1
ATOM 1511 O O . LYS A 1 191 ? 6.493 -12.065 6.496 1.00 98.50 191 LYS A O 1
ATOM 1516 N N . ARG A 1 192 ? 4.482 -11.543 7.337 1.00 98.31 192 ARG A N 1
ATOM 1517 C CA . ARG A 1 192 ? 3.775 -11.713 6.054 1.00 98.31 192 ARG A CA 1
ATOM 1518 C C . ARG A 1 192 ? 4.219 -10.671 5.020 1.00 98.31 192 ARG A C 1
ATOM 1520 O O . ARG A 1 192 ? 4.486 -11.041 3.879 1.00 98.31 192 ARG A O 1
ATOM 1527 N N . ALA A 1 193 ? 4.343 -9.403 5.417 1.00 98.25 193 ALA A N 1
ATOM 1528 C CA . ALA A 1 193 ? 4.808 -8.332 4.534 1.00 98.25 193 ALA A CA 1
ATOM 1529 C C . ALA A 1 193 ? 6.258 -8.547 4.069 1.00 98.25 193 ALA A C 1
ATOM 1531 O O . ALA A 1 193 ? 6.567 -8.341 2.898 1.00 98.25 193 ALA A O 1
ATOM 1532 N N . GLU A 1 194 ? 7.141 -9.008 4.955 1.00 98.38 194 GLU A N 1
ATOM 1533 C CA . GLU A 1 194 ? 8.533 -9.333 4.625 1.00 98.38 194 GLU A CA 1
ATOM 1534 C C . GLU A 1 194 ? 8.631 -10.478 3.620 1.00 98.38 194 GLU A C 1
ATOM 1536 O O . GLU A 1 194 ? 9.333 -10.354 2.615 1.00 98.38 194 GLU A O 1
ATOM 1541 N N . ARG A 1 195 ? 7.867 -11.559 3.826 1.00 98.38 195 ARG A N 1
ATOM 1542 C CA . ARG A 1 195 ? 7.793 -12.666 2.863 1.00 98.38 195 ARG A CA 1
ATOM 1543 C C . ARG A 1 195 ? 7.352 -12.178 1.479 1.00 98.38 195 ARG A C 1
ATOM 1545 O O . ARG A 1 195 ? 7.950 -12.568 0.477 1.00 98.38 195 ARG A O 1
ATOM 1552 N N . GLU A 1 196 ? 6.339 -11.312 1.403 1.00 98.25 196 GLU A N 1
ATOM 1553 C CA . GLU A 1 196 ? 5.911 -10.730 0.124 1.00 98.25 196 GLU A CA 1
ATOM 1554 C C . GLU A 1 196 ? 6.972 -9.795 -0.487 1.00 98.25 196 GLU A C 1
ATOM 1556 O O . GLU A 1 196 ? 7.155 -9.782 -1.706 1.00 98.25 196 GLU A O 1
ATOM 1561 N N . MET A 1 197 ? 7.695 -9.035 0.340 1.00 97.69 197 MET A N 1
ATOM 1562 C CA . MET A 1 197 ? 8.799 -8.170 -0.091 1.00 97.69 197 MET A CA 1
ATOM 1563 C C . MET A 1 197 ? 9.958 -8.958 -0.695 1.00 97.69 197 MET A C 1
ATOM 1565 O O . MET A 1 197 ? 10.481 -8.540 -1.727 1.00 97.69 197 MET A O 1
ATOM 1569 N N . VAL A 1 198 ? 10.333 -10.094 -0.104 1.00 98.44 198 VAL A N 1
ATOM 1570 C CA . VAL A 1 198 ? 11.361 -10.988 -0.660 1.00 98.44 198 VAL A CA 1
ATOM 1571 C C . VAL A 1 198 ? 10.924 -11.507 -2.030 1.00 98.44 198 VAL A C 1
ATOM 1573 O O . VAL A 1 198 ? 11.639 -11.310 -3.008 1.00 98.44 198 VAL A O 1
ATOM 1576 N N . ALA A 1 199 ? 9.708 -12.052 -2.136 1.00 98.38 199 ALA A N 1
ATOM 1577 C CA . ALA A 1 199 ? 9.176 -12.544 -3.410 1.00 98.38 199 ALA A CA 1
ATOM 1578 C C . ALA A 1 199 ? 9.099 -11.446 -4.488 1.00 98.38 199 ALA A C 1
ATOM 1580 O O . ALA A 1 199 ? 9.315 -11.700 -5.672 1.00 98.38 199 ALA A O 1
ATOM 1581 N N . TYR A 1 200 ? 8.792 -10.209 -4.093 1.00 98.31 200 TYR A N 1
ATOM 1582 C CA . TYR A 1 200 ? 8.789 -9.068 -5.003 1.00 98.31 200 TYR A CA 1
ATOM 1583 C C . TYR A 1 200 ? 10.187 -8.695 -5.502 1.00 98.31 200 TYR A C 1
ATOM 1585 O O . TYR A 1 200 ? 10.311 -8.353 -6.676 1.00 98.31 200 TYR A O 1
ATOM 1593 N N . ARG A 1 201 ? 11.220 -8.747 -4.648 1.00 98.12 201 ARG A N 1
ATOM 1594 C CA . ARG A 1 201 ? 12.605 -8.462 -5.061 1.00 98.12 201 ARG A CA 1
ATOM 1595 C C . ARG A 1 201 ? 13.058 -9.448 -6.134 1.00 98.12 201 ARG A C 1
ATOM 1597 O O . ARG A 1 201 ? 13.431 -8.995 -7.209 1.00 98.12 201 ARG A O 1
ATOM 1604 N N . SER A 1 202 ? 12.865 -10.749 -5.912 1.00 98.38 202 SER A N 1
ATOM 1605 C CA . SER A 1 202 ? 13.202 -11.784 -6.901 1.00 98.38 202 SER A CA 1
ATOM 1606 C C . SER A 1 202 ? 12.454 -11.587 -8.227 1.00 98.38 202 SER A C 1
ATOM 1608 O O . SER A 1 202 ? 13.070 -11.520 -9.285 1.00 98.38 202 SER A O 1
ATOM 1610 N N . ARG A 1 203 ? 11.132 -11.349 -8.191 1.00 98.25 203 ARG A N 1
ATOM 1611 C CA . ARG A 1 203 ? 10.354 -11.046 -9.414 1.00 98.25 203 ARG A CA 1
ATOM 1612 C C . ARG A 1 203 ? 10.813 -9.767 -10.120 1.00 98.25 203 ARG A C 1
ATOM 1614 O O . ARG A 1 203 ? 10.670 -9.644 -11.334 1.00 98.25 203 ARG A O 1
ATOM 1621 N N . MET A 1 204 ? 11.282 -8.770 -9.369 1.00 98.06 204 MET A N 1
ATOM 1622 C CA . MET A 1 204 ? 11.788 -7.522 -9.940 1.00 98.06 204 MET A CA 1
ATOM 1623 C C . MET A 1 204 ? 13.138 -7.730 -10.625 1.00 98.06 204 MET A C 1
ATOM 1625 O O . MET A 1 204 ? 13.347 -7.156 -11.689 1.00 98.06 204 MET A O 1
ATOM 1629 N N . GLU A 1 205 ? 14.017 -8.549 -10.052 1.00 98.00 205 GLU A N 1
ATOM 1630 C CA . GLU A 1 205 ? 15.297 -8.941 -10.654 1.00 98.00 205 GLU A CA 1
ATOM 1631 C C . GLU A 1 205 ? 15.079 -9.688 -11.974 1.00 98.00 205 GLU A C 1
ATOM 1633 O O . GLU A 1 205 ? 15.628 -9.280 -12.995 1.00 98.00 205 GLU A O 1
ATOM 1638 N N . GLU A 1 206 ? 14.183 -10.680 -11.999 1.00 98.06 206 GLU A 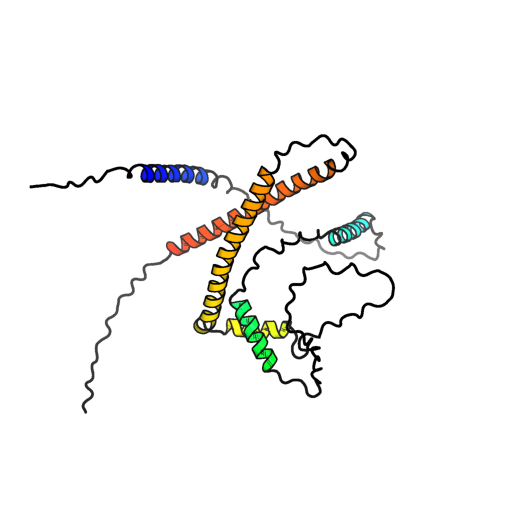N 1
ATOM 1639 C CA . GLU A 1 206 ? 13.784 -11.384 -13.230 1.00 98.06 206 GLU A CA 1
ATOM 1640 C C . GLU A 1 206 ? 13.248 -10.417 -14.295 1.00 98.06 206 GLU A C 1
ATOM 1642 O O . GLU A 1 206 ? 13.611 -10.478 -15.472 1.00 98.06 206 GLU A O 1
ATOM 1647 N N . TRP A 1 207 ? 12.387 -9.479 -13.885 1.00 97.69 207 TRP A N 1
ATOM 1648 C CA . TRP A 1 207 ? 11.839 -8.480 -14.796 1.00 97.69 207 TRP A CA 1
ATOM 1649 C C . TRP A 1 207 ? 12.924 -7.554 -15.355 1.00 97.69 207 TRP A C 1
ATOM 1651 O O . TRP A 1 207 ? 12.896 -7.247 -16.548 1.00 97.69 207 TRP A O 1
ATOM 1661 N N . LEU A 1 208 ? 13.874 -7.115 -14.523 1.00 96.69 208 LEU A N 1
ATOM 1662 C CA . LEU A 1 208 ? 14.999 -6.276 -14.939 1.00 96.69 208 LEU A CA 1
ATOM 1663 C C . LEU A 1 208 ? 15.921 -7.020 -15.909 1.00 96.69 208 LEU A C 1
ATOM 1665 O O . LEU A 1 208 ? 16.229 -6.469 -16.965 1.00 96.69 208 LEU A O 1
ATOM 1669 N N . ALA A 1 209 ? 16.269 -8.274 -15.617 1.00 97.81 209 ALA A N 1
ATOM 1670 C CA . ALA A 1 209 ? 17.047 -9.123 -16.518 1.00 97.81 209 ALA A CA 1
ATOM 1671 C C . ALA A 1 209 ? 16.353 -9.262 -17.885 1.00 97.81 209 ALA A C 1
ATOM 1673 O O . ALA A 1 209 ? 16.957 -9.026 -18.930 1.00 97.81 209 ALA A O 1
ATOM 1674 N N . LYS A 1 210 ? 15.035 -9.503 -17.891 1.00 97.38 210 LYS A N 1
ATOM 1675 C CA . LYS A 1 210 ? 14.232 -9.574 -19.123 1.00 97.38 210 LYS A CA 1
ATOM 1676 C C . LYS A 1 210 ? 14.130 -8.234 -19.862 1.00 97.38 210 LYS A C 1
ATOM 1678 O O . LYS A 1 210 ? 13.928 -8.202 -21.075 1.00 97.38 210 LYS A O 1
ATOM 1683 N N . GLN A 1 211 ? 14.177 -7.099 -19.162 1.00 96.75 211 GLN A N 1
ATOM 1684 C CA . GLN A 1 211 ? 14.237 -5.783 -19.811 1.00 96.75 211 GLN A CA 1
ATOM 1685 C C . GLN A 1 211 ? 15.601 -5.552 -20.462 1.00 96.75 211 GLN A C 1
ATOM 1687 O O . GLN A 1 211 ? 15.642 -5.060 -21.586 1.00 96.75 211 GLN A O 1
ATOM 1692 N N . GLN A 1 212 ? 16.687 -5.940 -19.793 1.00 96.62 212 GLN A N 1
ATOM 1693 C CA . GLN A 1 212 ? 18.041 -5.834 -20.329 1.00 96.62 212 GLN A CA 1
ATOM 1694 C C . GLN A 1 212 ? 18.224 -6.720 -21.566 1.00 96.62 212 GLN A C 1
ATOM 1696 O O . GLN A 1 212 ? 18.706 -6.236 -22.585 1.00 96.62 212 GLN A O 1
ATOM 1701 N N . GLN A 1 213 ? 17.738 -7.963 -21.528 1.00 96.56 213 GLN A N 1
ATOM 1702 C CA . GLN A 1 213 ? 17.743 -8.859 -22.686 1.00 96.56 213 GLN A CA 1
ATOM 1703 C C . GLN A 1 213 ? 16.981 -8.256 -23.878 1.00 96.56 213 GLN A C 1
ATOM 1705 O O . GLN A 1 213 ? 17.513 -8.183 -24.979 1.00 96.56 213 GLN A O 1
ATOM 1710 N N . ARG A 1 214 ? 15.774 -7.713 -23.652 1.00 94.62 214 ARG A N 1
ATOM 1711 C CA . ARG A 1 214 ? 14.999 -7.032 -24.707 1.00 94.62 214 ARG A CA 1
ATOM 1712 C C . ARG A 1 214 ? 15.718 -5.819 -25.300 1.00 94.62 214 ARG A C 1
ATOM 1714 O O . ARG A 1 214 ? 15.473 -5.479 -26.453 1.00 94.62 214 ARG A O 1
ATOM 1721 N N . GLN A 1 215 ? 16.557 -5.133 -24.525 1.00 93.06 215 GLN A N 1
ATOM 1722 C CA . GLN A 1 215 ? 17.376 -4.033 -25.037 1.00 93.06 215 GLN A CA 1
ATOM 1723 C C . GLN A 1 215 ? 18.555 -4.546 -25.869 1.00 93.06 215 GLN A C 1
ATOM 1725 O O . GLN A 1 215 ? 18.828 -3.966 -26.914 1.00 93.06 215 GLN A O 1
ATOM 1730 N N . GLN A 1 216 ? 19.201 -5.640 -25.453 1.00 94.69 216 GLN A N 1
ATOM 1731 C CA . GLN A 1 216 ? 20.279 -6.280 -26.216 1.00 94.69 216 GLN A CA 1
ATOM 1732 C C . GLN A 1 216 ? 19.774 -6.834 -27.553 1.00 94.69 216 GLN A C 1
ATOM 1734 O O . GLN A 1 216 ? 20.367 -6.545 -28.584 1.00 94.69 216 GLN A O 1
ATOM 1739 N N . GLU A 1 217 ? 18.635 -7.531 -27.564 1.00 93.94 217 GLU A N 1
ATOM 1740 C CA . GLU A 1 217 ? 18.012 -8.050 -28.792 1.00 93.94 217 GLU A CA 1
ATOM 1741 C C . GLU A 1 217 ? 17.611 -6.917 -29.752 1.00 93.94 217 GLU A C 1
ATOM 1743 O O . GLU A 1 217 ? 17.824 -7.010 -30.957 1.00 93.94 217 GLU A O 1
ATOM 1748 N N . ARG A 1 218 ? 17.086 -5.800 -29.225 1.00 91.69 218 ARG A N 1
ATOM 1749 C CA . ARG A 1 218 ? 16.763 -4.612 -30.035 1.00 91.69 218 ARG A CA 1
ATOM 1750 C C . ARG A 1 218 ? 17.995 -3.885 -30.564 1.00 91.69 218 ARG A C 1
ATOM 1752 O O . ARG A 1 218 ? 17.926 -3.314 -31.645 1.00 91.69 218 ARG A O 1
ATOM 1759 N N . GLY A 1 219 ? 19.079 -3.855 -29.791 1.00 88.94 219 GLY A N 1
ATOM 1760 C CA . GLY A 1 219 ? 20.343 -3.248 -30.201 1.00 88.94 219 GLY A CA 1
ATOM 1761 C C . GLY A 1 219 ? 21.075 -4.085 -31.250 1.00 88.94 219 GLY A C 1
ATOM 1762 O O . GLY A 1 219 ? 21.604 -3.523 -32.200 1.00 88.94 219 GLY A O 1
ATOM 1763 N N . GLY A 1 220 ? 21.049 -5.414 -31.112 1.00 82.25 220 GLY A N 1
ATOM 1764 C CA . GLY A 1 220 ? 21.693 -6.348 -32.039 1.00 82.25 220 GLY A CA 1
ATOM 1765 C C . GLY A 1 220 ? 20.951 -6.538 -33.365 1.00 82.25 220 GLY A C 1
ATOM 1766 O O . GLY A 1 220 ? 21.577 -6.836 -34.371 1.00 82.25 220 GLY A O 1
ATOM 1767 N N . ALA A 1 221 ? 19.635 -6.306 -33.414 1.00 67.50 221 ALA A N 1
ATOM 1768 C CA . ALA A 1 221 ? 18.848 -6.412 -34.649 1.00 67.50 221 ALA A CA 1
ATOM 1769 C C . ALA A 1 221 ? 18.958 -5.185 -35.584 1.00 67.50 221 ALA A C 1
ATOM 1771 O O . ALA A 1 221 ? 18.229 -5.106 -36.571 1.00 67.50 221 ALA A O 1
ATOM 1772 N N . LYS A 1 222 ? 19.835 -4.213 -35.283 1.00 60.59 222 LYS A N 1
ATOM 1773 C CA . LYS A 1 222 ? 20.001 -2.983 -36.078 1.00 60.59 222 LYS A CA 1
ATOM 1774 C C . LYS A 1 222 ? 21.118 -3.047 -37.135 1.00 60.59 222 LYS A C 1
ATOM 1776 O O . LYS A 1 222 ? 21.398 -2.029 -37.753 1.00 60.59 222 LYS A O 1
ATOM 1781 N N . GLU A 1 223 ? 21.702 -4.221 -37.382 1.00 54.47 223 GLU A N 1
ATOM 1782 C CA . GLU A 1 223 ? 22.589 -4.481 -38.534 1.00 54.47 223 GLU A CA 1
ATOM 1783 C C . GLU A 1 223 ? 21.873 -5.198 -39.694 1.00 54.47 223 GLU A C 1
ATOM 1785 O O . GLU A 1 223 ? 22.485 -5.926 -40.470 1.00 54.47 223 GLU A O 1
ATOM 1790 N N . ILE A 1 224 ? 20.567 -4.975 -39.861 1.00 54.44 224 ILE A N 1
ATOM 1791 C CA . ILE A 1 224 ? 20.002 -5.044 -41.210 1.00 54.44 224 ILE A CA 1
ATOM 1792 C C . ILE A 1 224 ? 20.217 -3.641 -41.788 1.00 54.44 224 ILE A C 1
ATOM 1794 O O . ILE A 1 224 ? 19.590 -2.703 -41.282 1.00 54.44 224 ILE A O 1
ATOM 1798 N N . PRO A 1 225 ? 21.143 -3.458 -42.752 1.00 54.94 225 PRO A N 1
ATOM 1799 C CA . PRO A 1 225 ? 21.323 -2.168 -43.402 1.00 54.94 225 PRO A CA 1
ATOM 1800 C C . PRO A 1 225 ? 19.966 -1.708 -43.947 1.00 54.94 225 PRO A C 1
ATOM 1802 O O . PRO A 1 225 ? 19.190 -2.553 -44.405 1.00 54.94 225 PRO A O 1
ATOM 1805 N N . PRO A 1 226 ? 19.642 -0.407 -43.860 1.00 48.28 226 PRO A N 1
ATOM 1806 C CA . PRO A 1 226 ? 18.453 0.121 -44.505 1.00 48.28 226 PRO A CA 1
ATOM 1807 C C . PRO A 1 226 ? 18.582 -0.202 -45.993 1.00 48.28 226 PRO A C 1
ATOM 1809 O O . PRO A 1 226 ? 19.421 0.364 -46.682 1.00 48.28 226 PRO A O 1
ATOM 1812 N N . GLY A 1 227 ? 17.821 -1.194 -46.455 1.00 50.75 227 GLY A N 1
ATOM 1813 C CA . GLY A 1 227 ? 17.610 -1.393 -47.875 1.00 50.75 227 GLY A CA 1
ATOM 1814 C C . GLY A 1 227 ? 16.904 -0.149 -48.380 1.00 50.75 227 GLY A C 1
ATOM 1815 O O . GLY A 1 227 ? 15.861 0.208 -47.829 1.00 50.75 227 GLY A O 1
ATOM 1816 N N . ASP A 1 228 ? 17.539 0.500 -49.348 1.00 46.69 228 ASP A N 1
ATOM 1817 C CA . ASP A 1 228 ? 17.094 1.686 -50.067 1.00 46.69 228 ASP A CA 1
ATOM 1818 C C . ASP A 1 228 ? 15.577 1.672 -50.286 1.00 46.69 228 ASP A C 1
ATOM 1820 O O . ASP A 1 228 ? 15.049 0.969 -51.145 1.00 46.69 228 ASP A O 1
ATOM 1824 N N . ASN A 1 229 ? 14.871 2.437 -49.463 1.00 45.12 229 ASN A N 1
ATOM 1825 C CA . ASN A 1 229 ? 13.548 2.935 -49.783 1.00 45.12 229 ASN A CA 1
ATOM 1826 C C . ASN A 1 229 ? 13.605 4.421 -49.435 1.00 45.12 229 ASN A C 1
ATOM 1828 O O . ASN A 1 229 ? 13.480 4.819 -48.274 1.00 45.12 229 ASN A O 1
ATOM 1832 N N . GLU A 1 230 ? 13.968 5.179 -50.467 1.00 54.62 230 GLU A N 1
ATOM 1833 C CA . GLU A 1 230 ? 13.834 6.627 -50.592 1.00 54.62 230 GLU A CA 1
ATOM 1834 C C . GLU A 1 230 ? 12.386 7.074 -50.302 1.00 54.62 230 GLU A C 1
ATOM 1836 O O . GLU A 1 230 ? 11.481 6.244 -50.230 1.00 54.62 230 GLU A O 1
ATOM 1841 N N . GLU A 1 231 ? 12.194 8.392 -50.183 1.00 47.06 231 GLU A N 1
ATOM 1842 C CA . GLU A 1 231 ? 10.992 9.141 -49.759 1.00 47.06 231 GLU A CA 1
ATOM 1843 C C . GLU A 1 231 ? 11.002 9.457 -48.248 1.00 47.06 231 GLU A C 1
ATOM 1845 O O . GLU A 1 231 ? 10.498 8.711 -47.410 1.00 47.06 231 GLU A O 1
ATOM 1850 N N . GLU A 1 232 ? 11.785 10.441 -47.784 1.00 56.41 232 GLU A N 1
ATOM 1851 C CA . GLU A 1 232 ? 11.714 11.896 -48.058 1.00 56.41 232 GLU A CA 1
ATOM 1852 C C . GLU A 1 232 ? 10.450 12.539 -47.438 1.00 56.41 232 GLU A C 1
ATOM 1854 O O . GLU A 1 232 ? 9.345 12.030 -47.577 1.00 56.41 232 GLU A O 1
ATOM 1859 N N . GLU A 1 233 ? 10.656 13.654 -46.722 1.00 50.28 233 GLU A N 1
ATOM 1860 C CA . GLU A 1 233 ? 9.667 14.532 -46.054 1.00 50.28 233 GLU A CA 1
ATOM 1861 C C . GLU A 1 233 ? 9.245 14.217 -44.594 1.00 50.28 233 GLU A C 1
ATOM 1863 O O . GLU A 1 233 ? 8.139 13.755 -44.311 1.00 50.28 233 GLU A O 1
ATOM 1868 N N . ASN A 1 234 ? 10.101 14.583 -43.621 1.00 47.00 234 ASN A N 1
ATOM 1869 C CA . ASN A 1 234 ? 9.688 15.325 -42.406 1.00 47.00 234 ASN A CA 1
ATOM 1870 C C . ASN A 1 234 ? 10.897 15.710 -41.524 1.00 47.00 234 ASN A C 1
ATOM 1872 O O . ASN A 1 234 ? 11.170 15.085 -40.497 1.00 47.00 234 ASN A O 1
ATOM 1876 N N . GLU A 1 235 ? 11.633 16.752 -41.916 1.00 54.12 235 GLU A N 1
ATOM 1877 C CA . GLU A 1 235 ? 12.772 17.280 -41.141 1.00 54.12 235 GLU A CA 1
ATOM 1878 C C . GLU A 1 235 ? 12.401 18.394 -40.139 1.00 54.12 235 GLU A C 1
ATOM 1880 O O . GLU A 1 235 ? 13.220 18.743 -39.291 1.00 54.12 235 GLU A O 1
ATOM 1885 N N . GLU A 1 236 ? 11.168 18.914 -40.132 1.00 52.94 236 GLU A N 1
ATOM 1886 C CA . GLU A 1 236 ? 10.844 20.115 -39.334 1.00 52.94 236 GLU A CA 1
ATOM 1887 C C . GLU A 1 236 ? 10.406 19.846 -37.874 1.00 52.94 236 GLU A C 1
ATOM 1889 O O . GLU A 1 236 ? 10.508 20.731 -37.023 1.00 52.94 236 GLU A O 1
ATOM 1894 N N . ASP A 1 237 ? 10.008 18.619 -37.512 1.00 47.88 237 ASP A N 1
ATOM 1895 C CA . ASP A 1 237 ? 9.497 18.312 -36.158 1.00 47.88 237 ASP A CA 1
ATOM 1896 C C . ASP A 1 237 ? 10.569 17.820 -35.157 1.00 47.88 237 ASP A C 1
ATOM 1898 O O . ASP A 1 237 ? 10.316 17.707 -33.949 1.00 47.88 237 ASP A O 1
ATOM 1902 N N . ALA A 1 238 ? 11.796 17.546 -35.615 1.00 52.28 238 ALA A N 1
ATOM 1903 C CA . ALA A 1 238 ? 12.877 17.045 -34.760 1.00 52.28 238 ALA A CA 1
ATOM 1904 C C . ALA A 1 238 ? 13.560 18.149 -33.925 1.00 52.28 238 ALA A C 1
ATOM 1906 O O . ALA A 1 238 ? 14.116 17.871 -32.855 1.00 52.28 238 ALA A O 1
ATOM 1907 N N . GLU A 1 239 ? 13.487 19.413 -34.352 1.00 51.47 239 GLU A N 1
ATOM 1908 C CA . GLU A 1 239 ? 14.218 20.501 -33.695 1.00 51.47 239 GLU A CA 1
ATOM 1909 C C . GLU A 1 239 ? 13.554 20.959 -32.378 1.00 51.47 239 GLU A C 1
ATOM 1911 O O . GLU A 1 239 ? 14.245 21.299 -31.409 1.00 51.47 239 GLU A O 1
ATOM 1916 N N . ILE A 1 240 ? 12.221 20.849 -32.266 1.00 52.78 240 ILE A N 1
ATOM 1917 C CA . ILE A 1 240 ? 11.456 21.255 -31.069 1.00 52.78 240 ILE A CA 1
ATOM 1918 C C . ILE A 1 240 ? 11.669 20.281 -29.893 1.00 52.78 240 ILE A C 1
ATOM 1920 O O . ILE A 1 240 ? 11.715 20.706 -28.734 1.00 52.78 240 ILE A O 1
ATOM 1924 N N . ALA A 1 241 ? 11.886 18.987 -30.155 1.00 53.00 241 ALA A N 1
ATOM 1925 C CA . ALA A 1 241 ? 12.119 17.988 -29.106 1.00 53.00 241 ALA A CA 1
ATOM 1926 C C . ALA A 1 241 ? 13.497 18.127 -28.422 1.00 53.00 241 ALA A C 1
ATOM 1928 O O . ALA A 1 241 ? 13.642 17.792 -27.244 1.00 53.00 241 ALA A O 1
ATOM 1929 N N . SER A 1 242 ? 14.503 18.676 -29.116 1.00 52.00 242 SER A N 1
ATOM 1930 C CA . SER A 1 242 ? 15.876 18.790 -28.592 1.00 52.00 242 SER A CA 1
ATOM 1931 C C . SER A 1 242 ? 16.031 19.857 -27.493 1.00 52.00 242 SER A C 1
ATOM 1933 O O . SER A 1 242 ? 16.913 19.761 -26.629 1.00 52.00 242 SER A O 1
ATOM 1935 N N . ARG A 1 243 ? 15.147 20.866 -27.476 1.00 51.47 243 ARG A N 1
ATOM 1936 C CA . ARG A 1 243 ? 15.211 21.990 -26.528 1.00 51.47 243 ARG A CA 1
ATOM 1937 C C . ARG A 1 243 ? 14.645 21.639 -25.148 1.00 51.47 243 ARG A C 1
ATOM 1939 O O . ARG A 1 243 ? 15.116 22.183 -24.148 1.00 51.47 243 ARG A O 1
ATOM 1946 N N . ASP A 1 244 ? 13.703 20.698 -25.072 1.00 52.50 244 ASP A N 1
ATOM 1947 C CA . ASP A 1 244 ? 13.090 20.258 -23.808 1.00 52.50 244 ASP A CA 1
ATOM 1948 C C . ASP A 1 244 ? 13.954 19.239 -23.032 1.00 52.50 244 ASP A C 1
ATOM 1950 O O . ASP A 1 244 ? 13.914 19.203 -21.797 1.00 52.50 244 ASP A O 1
ATOM 1954 N N . ASP A 1 245 ? 14.805 18.456 -23.710 1.00 53.31 245 ASP A N 1
ATOM 1955 C CA . ASP A 1 245 ? 15.672 17.472 -23.038 1.00 53.31 245 ASP A CA 1
ATOM 1956 C C . ASP A 1 245 ? 16.862 18.114 -22.298 1.00 53.31 245 ASP A C 1
ATOM 1958 O O . ASP A 1 245 ? 17.260 17.635 -21.230 1.00 53.31 245 ASP A O 1
ATOM 1962 N N . ARG A 1 246 ? 17.382 19.263 -22.763 1.00 57.19 246 ARG A N 1
ATOM 1963 C CA . ARG A 1 246 ? 18.428 19.998 -22.018 1.00 57.19 246 ARG A CA 1
ATOM 1964 C C . ARG A 1 246 ? 17.921 20.557 -20.688 1.00 57.19 246 ARG A C 1
ATOM 1966 O O . ARG A 1 246 ? 18.674 20.558 -19.718 1.00 57.19 246 ARG A O 1
ATOM 1973 N N . LYS A 1 247 ? 16.650 20.971 -20.611 1.00 59.09 247 LYS A N 1
ATOM 1974 C CA . LYS A 1 247 ? 16.063 21.503 -19.371 1.00 59.09 247 LYS A CA 1
ATOM 1975 C C . LYS A 1 247 ? 15.755 20.402 -18.351 1.00 59.09 247 LYS A C 1
ATOM 1977 O O . LYS A 1 247 ? 15.976 20.598 -17.157 1.00 59.09 247 LYS A O 1
ATOM 1982 N N . ARG A 1 248 ? 15.333 19.214 -18.804 1.00 57.72 248 ARG A N 1
ATOM 1983 C CA . ARG A 1 248 ? 15.165 18.050 -17.914 1.00 57.72 248 ARG A CA 1
ATOM 1984 C C . ARG A 1 248 ? 16.484 17.544 -17.344 1.00 57.72 248 ARG A C 1
ATOM 1986 O O . ARG A 1 248 ? 16.534 17.233 -16.157 1.00 57.72 248 ARG A O 1
ATOM 1993 N N . LYS A 1 249 ? 17.553 17.524 -18.145 1.00 58.69 249 LYS A N 1
ATOM 1994 C CA . LYS A 1 249 ? 18.869 17.062 -17.682 1.00 58.69 249 LYS A CA 1
ATOM 1995 C C . LYS A 1 249 ? 19.471 17.967 -16.597 1.00 58.69 249 LYS A C 1
ATOM 1997 O O . LYS A 1 249 ? 20.161 17.465 -15.715 1.00 58.69 249 LYS A O 1
ATOM 2002 N N . SER A 1 250 ? 19.166 19.270 -16.603 1.00 60.09 250 SER A N 1
ATOM 2003 C CA . SER A 1 250 ? 19.565 20.178 -15.516 1.00 60.09 250 SER A CA 1
ATOM 2004 C C . SER A 1 250 ? 18.717 20.045 -14.242 1.00 60.09 250 SER A C 1
ATOM 2006 O O . SER A 1 250 ? 19.240 20.262 -13.154 1.00 60.09 250 SER A O 1
ATOM 2008 N N . GLU A 1 251 ? 17.435 19.670 -14.340 1.00 56.94 251 GLU A N 1
ATOM 2009 C CA . GLU A 1 251 ? 16.578 19.463 -13.156 1.00 56.94 251 GLU A CA 1
ATOM 2010 C C . GLU A 1 251 ? 16.846 18.112 -12.469 1.00 56.94 251 GLU A C 1
ATOM 2012 O O . GLU A 1 251 ? 16.799 18.027 -11.244 1.00 56.94 251 GLU A O 1
ATOM 2017 N N . GLU A 1 252 ? 17.186 17.062 -13.225 1.00 56.97 252 GLU A N 1
ATOM 2018 C CA . GLU A 1 252 ? 17.503 15.740 -12.663 1.00 56.97 252 GLU A CA 1
ATOM 2019 C C . GLU A 1 252 ? 18.812 15.764 -11.849 1.00 56.97 252 GLU A C 1
ATOM 2021 O O . GLU A 1 252 ? 18.858 15.214 -10.746 1.00 56.97 252 GLU A O 1
ATOM 2026 N N . ALA A 1 253 ? 19.820 16.519 -12.309 1.00 58.38 253 ALA A N 1
ATOM 2027 C CA . ALA A 1 253 ? 21.078 16.731 -11.585 1.00 58.38 253 ALA A CA 1
ATOM 2028 C C . ALA A 1 253 ? 20.897 17.457 -10.235 1.00 58.38 253 ALA A C 1
ATOM 2030 O O . ALA A 1 253 ? 21.649 17.203 -9.295 1.00 58.38 253 ALA A O 1
ATOM 2031 N N . ALA A 1 254 ? 19.882 18.321 -10.104 1.00 58.91 254 ALA A N 1
ATOM 2032 C CA . ALA A 1 254 ? 19.584 18.992 -8.839 1.00 58.91 254 ALA A CA 1
ATOM 2033 C C . ALA A 1 254 ? 18.999 18.023 -7.794 1.00 58.91 254 ALA A C 1
ATOM 2035 O O . ALA A 1 254 ? 19.310 18.124 -6.610 1.00 58.91 254 ALA A O 1
ATOM 2036 N N . THR A 1 255 ? 18.200 17.037 -8.222 1.00 63.41 255 THR A N 1
ATOM 2037 C CA . THR A 1 255 ? 17.560 16.094 -7.288 1.00 63.41 255 THR A CA 1
ATOM 2038 C C . THR A 1 255 ? 18.503 15.029 -6.719 1.00 63.41 255 THR A C 1
ATOM 2040 O O . THR A 1 255 ? 18.253 14.514 -5.627 1.00 63.41 255 THR A O 1
ATOM 2043 N N . ASP A 1 256 ? 19.603 14.718 -7.411 1.00 60.91 256 ASP A N 1
ATOM 2044 C CA . ASP A 1 256 ? 20.607 13.765 -6.918 1.00 60.91 256 ASP A CA 1
ATOM 2045 C C . ASP A 1 256 ? 21.494 14.364 -5.813 1.00 60.91 256 ASP A C 1
ATOM 2047 O O . ASP A 1 256 ? 21.876 13.662 -4.871 1.00 60.91 256 ASP A O 1
ATOM 2051 N N . ALA A 1 257 ? 21.745 15.678 -5.853 1.00 67.75 257 ALA A N 1
ATOM 2052 C CA . ALA A 1 257 ? 22.482 16.378 -4.801 1.00 67.75 257 ALA A CA 1
ATOM 2053 C C . ALA A 1 257 ? 21.721 16.367 -3.459 1.00 67.75 257 ALA A C 1
ATOM 2055 O O . ALA A 1 257 ? 22.307 16.066 -2.415 1.00 67.75 257 ALA A O 1
ATOM 2056 N N . ASP A 1 258 ? 20.404 16.595 -3.481 1.00 69.94 258 ASP A N 1
ATOM 2057 C CA . ASP A 1 258 ? 19.567 16.592 -2.273 1.00 69.94 258 ASP A CA 1
ATOM 2058 C C . ASP A 1 258 ? 19.466 15.197 -1.629 1.00 69.94 258 ASP A C 1
ATOM 2060 O O . ASP A 1 258 ? 19.512 15.052 -0.400 1.00 69.94 258 ASP A O 1
ATOM 2064 N N . ASN A 1 259 ? 19.393 14.140 -2.448 1.00 73.88 259 ASN A N 1
ATOM 2065 C CA . ASN A 1 259 ? 19.378 12.761 -1.954 1.00 73.88 259 ASN A CA 1
ATOM 2066 C C . ASN A 1 259 ? 20.712 12.365 -1.299 1.00 73.88 259 ASN A C 1
ATOM 2068 O O . ASN A 1 259 ? 20.708 11.684 -0.267 1.00 73.88 259 ASN A O 1
ATOM 2072 N N . ALA A 1 260 ? 21.846 12.821 -1.840 1.00 80.19 260 ALA A N 1
ATOM 2073 C CA . ALA A 1 260 ? 23.164 12.572 -1.257 1.00 80.19 260 ALA A CA 1
ATOM 2074 C C . ALA A 1 260 ? 23.319 13.224 0.131 1.00 80.19 260 ALA A C 1
ATOM 2076 O O . ALA A 1 260 ? 23.835 12.593 1.059 1.00 80.19 260 ALA A O 1
ATOM 2077 N N . VAL A 1 261 ? 22.801 14.446 0.313 1.00 81.69 261 VAL A N 1
ATOM 2078 C CA . VAL A 1 261 ? 22.812 15.154 1.608 1.00 81.69 261 VAL A CA 1
ATOM 2079 C C . VAL A 1 261 ? 21.962 14.420 2.652 1.00 81.69 261 VAL A C 1
ATOM 2081 O O . VAL A 1 261 ? 22.404 14.218 3.788 1.00 81.69 261 VAL A O 1
ATOM 2084 N N . MET A 1 262 ? 20.772 13.948 2.268 1.00 85.75 262 MET A N 1
ATOM 2085 C CA . MET A 1 262 ? 19.912 13.122 3.126 1.00 85.75 262 MET A CA 1
ATOM 2086 C C . MET A 1 262 ? 20.623 11.836 3.571 1.00 85.75 262 MET A C 1
ATOM 2088 O O . MET A 1 262 ? 20.639 11.515 4.763 1.00 85.75 262 MET A O 1
ATOM 2092 N N . PHE A 1 263 ? 21.266 11.121 2.643 1.00 80.38 263 PHE A N 1
ATOM 2093 C CA . PHE A 1 263 ? 21.945 9.858 2.946 1.00 80.38 263 PHE A CA 1
ATOM 2094 C C . PHE A 1 263 ? 23.172 10.057 3.851 1.00 80.38 263 PHE A C 1
ATOM 2096 O O . PHE A 1 263 ? 23.379 9.295 4.800 1.00 80.38 263 PHE A O 1
ATOM 2103 N N . ALA A 1 264 ? 23.944 11.127 3.631 1.00 83.31 264 ALA A N 1
ATOM 2104 C CA . ALA A 1 264 ? 25.061 11.505 4.495 1.00 83.31 264 ALA A CA 1
ATOM 2105 C C . ALA A 1 264 ? 24.599 11.864 5.921 1.00 83.31 264 ALA A C 1
ATOM 2107 O O . ALA A 1 264 ? 25.254 11.493 6.900 1.00 83.31 264 ALA A O 1
ATOM 2108 N N . SER A 1 265 ? 23.446 12.527 6.060 1.00 81.75 265 SER A N 1
ATOM 2109 C CA . SER A 1 265 ? 22.857 12.863 7.363 1.00 81.75 265 SER A CA 1
ATOM 2110 C C . SER A 1 265 ? 22.417 11.612 8.139 1.00 81.75 265 SER A C 1
ATOM 2112 O O . SER A 1 265 ? 22.702 11.480 9.333 1.00 81.75 265 SER A O 1
ATOM 2114 N N . VAL A 1 266 ? 21.821 10.631 7.450 1.00 85.50 266 VAL A N 1
ATOM 2115 C CA . VAL A 1 266 ? 21.442 9.333 8.041 1.00 85.50 266 VAL A CA 1
ATOM 2116 C C . VAL A 1 266 ? 22.674 8.547 8.500 1.00 85.50 266 VAL A C 1
ATOM 2118 O O . VAL A 1 266 ? 22.714 8.074 9.637 1.00 85.50 266 VAL A O 1
ATOM 2121 N N . GLN A 1 267 ? 23.715 8.475 7.667 1.00 81.00 267 GLN A N 1
ATOM 2122 C CA . GLN A 1 267 ? 24.993 7.835 8.006 1.00 81.00 267 GLN A CA 1
ATOM 2123 C C . GLN A 1 267 ? 25.657 8.492 9.230 1.00 81.00 267 GLN A C 1
ATOM 2125 O O . GLN A 1 267 ? 26.145 7.804 10.130 1.00 81.00 267 GLN A O 1
ATOM 2130 N N . LYS A 1 268 ? 25.639 9.830 9.309 1.00 86.56 268 LYS A N 1
ATOM 2131 C CA . LYS A 1 268 ? 26.182 10.584 10.451 1.00 86.56 268 LYS A CA 1
ATOM 2132 C C . LYS A 1 268 ? 25.393 10.324 11.737 1.00 86.56 268 LYS A C 1
ATOM 2134 O O . LYS A 1 268 ? 25.996 10.191 12.801 1.00 86.56 268 LYS A O 1
ATOM 2139 N N . LYS A 1 269 ? 24.064 10.200 11.643 1.00 85.06 269 LYS A N 1
ATOM 2140 C CA . LYS A 1 269 ? 23.202 9.867 12.784 1.00 85.06 269 LYS A CA 1
ATOM 2141 C C . LYS A 1 269 ? 23.432 8.437 13.284 1.00 85.06 269 LYS A C 1
ATOM 2143 O O . LYS A 1 269 ? 23.513 8.242 14.492 1.00 85.06 269 LYS A O 1
ATOM 2148 N N . MET A 1 270 ? 23.628 7.468 12.387 1.00 82.75 270 MET A N 1
ATOM 2149 C CA . MET A 1 270 ? 23.963 6.091 12.779 1.00 82.75 270 MET A CA 1
ATOM 2150 C C . MET A 1 270 ? 25.326 5.988 13.468 1.00 82.75 270 MET A C 1
ATOM 2152 O O . MET A 1 270 ? 25.444 5.304 14.480 1.00 82.75 270 MET A O 1
ATOM 2156 N N . LYS A 1 271 ? 26.345 6.716 12.996 1.00 81.25 271 LYS A N 1
ATOM 2157 C CA . LYS A 1 271 ? 27.671 6.702 13.639 1.00 81.25 271 LYS A CA 1
ATOM 2158 C C . LYS A 1 271 ? 27.667 7.266 15.064 1.00 81.25 271 LYS A C 1
ATOM 2160 O O . LYS A 1 271 ? 28.424 6.770 15.890 1.00 81.25 271 LYS A O 1
ATOM 2165 N N . ARG A 1 272 ? 26.811 8.248 15.379 1.00 78.25 272 ARG A N 1
ATOM 2166 C CA . ARG A 1 272 ? 26.672 8.763 16.757 1.00 78.25 272 ARG A CA 1
ATOM 2167 C C . ARG A 1 272 ? 26.086 7.728 17.717 1.00 78.25 272 ARG A C 1
ATOM 2169 O O . ARG A 1 272 ? 26.595 7.585 18.820 1.00 78.25 272 ARG A O 1
ATOM 2176 N N . LEU A 1 273 ? 25.101 6.947 17.270 1.00 74.94 273 LEU A N 1
ATOM 2177 C CA . LEU A 1 273 ? 24.484 5.908 18.103 1.00 74.94 273 LEU A CA 1
ATOM 2178 C C . LEU A 1 273 ? 25.463 4.790 18.498 1.00 74.94 273 LEU A C 1
ATOM 2180 O O . LEU A 1 273 ? 25.290 4.178 19.543 1.00 74.94 273 LEU A O 1
ATOM 2184 N N . HIS A 1 274 ? 26.511 4.550 17.705 1.00 72.69 274 HIS A N 1
ATOM 2185 C CA . HIS A 1 274 ? 27.542 3.563 18.040 1.00 72.69 274 HIS A CA 1
ATOM 2186 C C . HIS A 1 274 ? 28.648 4.088 18.971 1.00 72.69 274 HIS A C 1
ATOM 2188 O O . HIS A 1 274 ? 29.431 3.284 19.466 1.00 72.69 274 HIS A O 1
ATOM 2194 N N . HIS A 1 275 ? 28.751 5.400 19.207 1.00 67.19 275 HIS A N 1
ATOM 2195 C CA . HIS A 1 275 ? 29.747 5.977 20.126 1.00 67.19 275 HIS A CA 1
ATOM 2196 C C . HIS A 1 275 ? 29.164 6.417 21.475 1.00 67.19 275 HIS A C 1
ATOM 2198 O O . HIS A 1 275 ? 29.918 6.565 22.428 1.00 67.19 275 HIS A O 1
ATOM 2204 N N . GLU A 1 276 ? 27.844 6.561 21.595 1.00 53.62 276 GLU A N 1
ATOM 2205 C CA . GLU A 1 276 ? 27.165 6.895 22.857 1.00 53.62 276 GLU A CA 1
ATOM 2206 C C . GLU A 1 276 ? 26.436 5.688 23.459 1.00 53.62 276 GLU A C 1
ATOM 2208 O O . GLU A 1 276 ? 25.297 5.793 23.907 1.00 53.62 276 GLU A O 1
ATOM 2213 N N . SER A 1 277 ? 27.089 4.525 23.491 1.00 51.03 277 SER A N 1
ATOM 2214 C CA . SER A 1 277 ? 26.702 3.473 24.433 1.00 51.03 277 SER A CA 1
ATOM 2215 C C . SER A 1 277 ? 27.591 3.632 25.668 1.00 51.03 277 SER A C 1
ATOM 2217 O O . SER A 1 277 ? 28.678 3.050 25.694 1.00 51.03 277 SER A O 1
ATOM 2219 N N . PRO A 1 278 ? 27.212 4.456 26.669 1.00 58.50 278 PRO A N 1
ATOM 2220 C CA . PRO A 1 278 ? 27.945 4.490 27.922 1.00 58.50 278 PRO A CA 1
ATOM 2221 C C . PRO A 1 278 ? 27.932 3.074 28.492 1.00 58.50 278 PRO A C 1
ATOM 2223 O O . PRO A 1 278 ? 26.880 2.441 28.599 1.00 58.50 278 PRO A O 1
ATOM 2226 N N . ALA A 1 279 ? 29.118 2.562 28.803 1.00 57.69 279 ALA A N 1
ATOM 2227 C CA . ALA A 1 279 ? 29.297 1.326 29.537 1.00 57.69 279 ALA A CA 1
ATOM 2228 C C . ALA A 1 279 ? 28.659 1.492 30.923 1.00 57.69 279 ALA A C 1
ATOM 2230 O O . ALA A 1 279 ? 29.315 1.881 31.885 1.00 57.69 279 ALA A O 1
ATOM 2231 N N . VAL A 1 280 ? 27.355 1.234 31.025 1.00 56.91 280 VAL A N 1
ATOM 2232 C CA . VAL A 1 280 ? 26.681 1.080 32.309 1.00 56.91 280 VAL A CA 1
ATOM 2233 C C . VAL A 1 280 ? 27.044 -0.313 32.804 1.00 56.91 280 VAL A C 1
ATOM 2235 O O . VAL A 1 280 ? 26.316 -1.285 32.616 1.00 56.91 280 VAL A O 1
ATOM 2238 N N . ALA A 1 281 ? 28.239 -0.412 33.382 1.00 55.97 281 ALA A N 1
ATOM 2239 C CA . ALA A 1 281 ? 28.622 -1.509 34.248 1.00 55.97 281 ALA A CA 1
ATOM 2240 C C . ALA A 1 281 ? 27.698 -1.466 35.475 1.00 55.97 281 ALA A C 1
ATOM 2242 O O . ALA A 1 281 ? 27.970 -0.776 36.454 1.00 55.97 281 ALA A O 1
ATOM 2243 N N . ALA A 1 282 ? 26.558 -2.150 35.392 1.00 58.34 282 ALA A N 1
ATOM 2244 C CA . ALA A 1 282 ? 25.733 -2.415 36.557 1.00 58.34 282 ALA A CA 1
ATOM 2245 C C . ALA A 1 282 ? 26.399 -3.540 37.373 1.00 58.34 282 ALA A C 1
ATOM 2247 O O . ALA A 1 282 ? 26.645 -4.617 36.820 1.00 58.34 282 ALA A O 1
ATOM 2248 N N . PRO A 1 283 ? 26.706 -3.330 38.666 1.00 61.56 283 PRO A N 1
ATOM 2249 C CA . PRO A 1 283 ? 27.174 -4.398 39.533 1.00 61.56 283 PRO A CA 1
ATOM 2250 C C . PRO A 1 283 ? 26.027 -5.387 39.756 1.00 61.56 283 PRO A C 1
ATOM 2252 O O . PRO A 1 283 ? 24.951 -5.033 40.239 1.00 61.56 283 PRO A O 1
ATOM 2255 N N . PHE A 1 284 ? 26.266 -6.636 39.370 1.00 53.94 284 PHE A N 1
ATOM 2256 C CA . PHE A 1 284 ? 25.376 -7.766 39.594 1.00 53.94 284 PHE A CA 1
ATOM 2257 C C . PHE A 1 284 ? 25.292 -8.019 41.109 1.00 53.94 284 PHE A C 1
ATOM 2259 O O . PHE A 1 284 ? 26.115 -8.721 41.694 1.00 53.94 284 PHE A O 1
ATOM 2266 N N . SER A 1 285 ? 24.331 -7.369 41.765 1.00 56.75 285 SER A N 1
ATOM 2267 C CA . SER A 1 285 ? 24.028 -7.587 43.176 1.00 56.75 285 SER A CA 1
ATOM 2268 C C . SER A 1 285 ? 23.371 -8.957 43.339 1.00 56.75 285 SER A C 1
ATOM 2270 O O . SER A 1 285 ? 22.190 -9.138 43.050 1.00 56.75 285 SER A O 1
ATOM 2272 N N . SER A 1 286 ? 24.195 -9.925 43.740 1.00 58.16 286 SER A N 1
ATOM 2273 C CA . SER A 1 286 ? 23.886 -11.048 44.632 1.00 58.16 286 SER A CA 1
ATOM 2274 C C . SER A 1 286 ? 22.436 -11.086 45.149 1.00 58.16 286 SER A C 1
ATOM 2276 O O . SER A 1 286 ? 22.089 -10.388 46.103 1.00 58.16 286 SER A O 1
ATOM 2278 N N . LEU A 1 287 ? 21.614 -11.971 44.580 1.00 60.72 287 LEU A N 1
ATOM 2279 C CA . LEU A 1 287 ? 20.367 -12.411 45.207 1.00 60.72 287 LEU A CA 1
ATOM 2280 C C . LEU A 1 287 ? 20.657 -13.589 46.157 1.00 60.72 287 LEU A C 1
ATOM 2282 O O . LEU A 1 287 ? 21.322 -14.539 45.737 1.00 60.72 287 LEU A O 1
ATOM 2286 N N . PRO A 1 288 ? 20.164 -13.570 47.410 1.00 63.53 288 PRO A N 1
ATOM 2287 C CA . PRO A 1 288 ? 20.330 -14.684 48.334 1.00 63.53 288 PRO A CA 1
ATOM 2288 C C . PRO A 1 288 ? 19.379 -15.836 47.986 1.00 63.53 288 PRO A C 1
ATOM 2290 O O . PRO A 1 288 ? 18.161 -15.672 47.894 1.00 63.53 288 PRO A O 1
ATOM 2293 N N . ALA A 1 289 ? 19.959 -17.024 47.832 1.00 62.34 289 ALA A N 1
ATOM 2294 C CA . ALA A 1 289 ? 19.249 -18.287 47.742 1.00 62.34 289 ALA A CA 1
ATOM 2295 C C . ALA A 1 289 ? 18.514 -18.570 49.063 1.00 62.34 289 ALA A C 1
ATOM 2297 O O . ALA A 1 289 ? 19.134 -18.870 50.079 1.00 62.34 289 ALA A O 1
ATOM 2298 N N . THR A 1 290 ? 17.186 -18.490 49.047 1.00 62.53 290 THR A N 1
ATOM 2299 C CA . THR A 1 290 ? 16.329 -19.022 50.113 1.00 62.53 290 THR A CA 1
ATOM 2300 C C . THR A 1 290 ? 15.587 -20.232 49.560 1.00 62.53 290 THR A C 1
ATOM 2302 O O . THR A 1 290 ? 14.545 -20.120 48.923 1.00 62.53 290 THR A O 1
ATOM 2305 N N . MET A 1 291 ? 16.182 -21.410 49.761 1.00 58.69 291 MET A N 1
ATOM 2306 C CA . MET A 1 291 ? 15.485 -22.686 49.631 1.00 58.69 291 MET A CA 1
ATOM 2307 C C . MET A 1 291 ? 14.653 -22.916 50.892 1.00 58.69 291 MET A C 1
ATOM 2309 O O . MET A 1 291 ? 15.200 -22.964 51.992 1.00 58.69 291 MET A O 1
ATOM 2313 N N . ALA A 1 292 ? 13.345 -23.087 50.725 1.00 63.50 292 ALA A N 1
ATOM 2314 C CA . ALA A 1 292 ? 12.474 -23.670 51.737 1.00 63.50 292 ALA A CA 1
ATOM 2315 C C . ALA A 1 292 ? 12.145 -25.116 51.320 1.00 63.50 292 ALA A C 1
ATOM 2317 O O . ALA A 1 292 ? 11.732 -25.320 50.174 1.00 63.50 292 ALA A O 1
ATOM 2318 N N . PRO A 1 293 ? 12.318 -26.121 52.196 1.00 72.50 293 PRO A N 1
ATOM 2319 C CA . PRO A 1 293 ? 11.869 -27.478 51.924 1.00 72.50 293 PRO A CA 1
ATOM 2320 C C . PRO A 1 293 ? 10.367 -27.596 52.207 1.00 72.50 293 PRO A C 1
ATOM 2322 O O . PRO A 1 293 ? 9.902 -27.337 53.316 1.00 72.50 293 PRO A O 1
ATOM 2325 N N . PHE A 1 294 ? 9.609 -27.989 51.185 1.00 66.81 294 PHE A N 1
ATOM 2326 C CA . PHE A 1 294 ? 8.236 -28.459 51.331 1.00 66.81 294 PHE A CA 1
ATOM 2327 C C . PHE A 1 294 ? 8.288 -29.920 51.794 1.00 66.81 294 PHE A C 1
ATOM 2329 O O . PHE A 1 294 ? 8.702 -30.796 51.035 1.00 66.81 294 PHE A O 1
ATOM 2336 N N . SER A 1 295 ? 7.911 -30.160 53.046 1.00 66.31 295 SER A N 1
ATOM 2337 C CA . SER A 1 295 ? 7.675 -31.500 53.586 1.00 66.31 295 SER A CA 1
ATOM 2338 C C . SER A 1 295 ? 6.299 -31.998 53.142 1.00 66.31 295 SER A C 1
ATOM 2340 O O . SER A 1 295 ? 5.330 -31.236 53.188 1.00 66.31 295 SER A O 1
ATOM 2342 N N . PHE A 1 296 ? 6.233 -33.261 52.728 1.00 64.50 296 PHE A N 1
ATOM 2343 C CA . PHE A 1 296 ? 5.006 -34.025 52.501 1.00 64.50 296 PHE A CA 1
ATOM 2344 C C . PHE A 1 296 ? 4.966 -35.186 53.496 1.00 64.50 296 PHE A C 1
ATOM 2346 O O . PHE A 1 296 ? 6.067 -35.699 53.810 1.00 64.50 296 PHE A O 1
#

Secondary structure (DSSP, 8-state):
------------SHHHHHHHHHHHHHHHHTTSSTTSS----PPP--------------------THHHHHHHHHHHHHH----PPPPPTTSPPPPPPHHHHHHHHHHHHHHHHSPPPTT---------------------PPPPP----SS------PPPS-SSS-HHHHHHHHHHHHHHS-HHHHHHHHHHHHHHHHHHHHHHHHHHHHHHHHHHHHHHTT-S-----------SSHHHHHHHHHHHHHHHHHHHHHHHHHHHHHHHHHHHHTT---------------PPP---

Radius of gyration: 35.26 Å; chains: 1; bounding box: 91×107×104 Å

pLDDT: mean 70.37, std 18.9, range [40.38, 98.56]

Organism: NCBI:txid2749911

Foldseek 3Di:
DDDDDDDDDPDDPPPVVVVVVVVVVVVPVVPVVVVPPPPDDDDDPPPDDDPDDDDDDDDPDPPDPVVVVVVVVVVVVVVPPPPPPDDPPLADDQFDALLRVLLVVLVVVVLVPDDDPPPPPPPPPPPVPPPDPDPPPPDCPDPDDPDPDDDDDPPPPPPDDSPRDDPVVSCVVSVVVVVVDDVVRSVVSNVVSVVSNVVSVVSNVVVVVVVVVVVVVVVVVPPPPPDDDDDDDDPPPPVVVVVVVVVVVVVVVVVVVVVVVVVVVVVVVVVVVVVPPPPPPDPPDDDDDDDDDDDD

InterPro domains:
  IPR009071 High mobility group box domain [PF00505] (160-207)
  IPR009071 High mobility group box domain [PS50118] (92-208)
  IPR009071 High mobility group box domain [SM00398] (91-209)
  IPR036910 High mobility group box domain superfamily [G3DSA:1.10.30.10] (83-210)
  IPR036910 High mobility group box domain superfamily [SSF47095] (90-211)
  IPR050342 High Mobility Group Box (HMGB) [PTHR48112] (60-249)